Protein AF-A0A944V352-F1 (afdb_monomer)

Radius of gyration: 17.9 Å; Cα contacts (8 Å, |Δi|>4): 411; chains: 1; bounding box: 44×30×52 Å

Sequence (203 aa):
MNLKIGIDNCKPGWKIILKQIGVSFSKCSLLSSISPEEYSVIIITETHNTKENEVIDDYASSGGAVLYSDNTTLESVSYKIKNVSTLYSQENTPFAQIGLADIFSTIKIPISKELHLIDVGLKITSSNIRNSLILPFNVNDLILSFNSRRKKFYANRKELPSEIVSEVSKGKLRKIVEIALEYLHHKRDLPFVHLWHQPYVDK

Secondary structure (DSSP, 8-state):
---PEEESS--HHHHHHHHHHT--EEE--TTS---TTT-SEEEE-S---HHHHHHHHHHHHTT--EEE-TT---TT-EEEEEEEEEEEPPTTSTTGGG-EEEEEEEEEEEE-TTEEEEETTTTEEEETTTTEEE-SS-HHHHHH---EEEEEPP-SSSS--EEEEESS-HHHHHHHHHHHHHHHHHHTT-------SS-----

Structure (mmCIF, N/CA/C/O backbone):
data_AF-A0A944V352-F1
#
_entry.id   AF-A0A944V352-F1
#
loop_
_atom_site.group_PDB
_atom_site.id
_atom_site.type_symbol
_atom_site.label_atom_id
_atom_site.label_alt_id
_atom_site.label_comp_id
_atom_site.label_asym_id
_atom_site.label_entity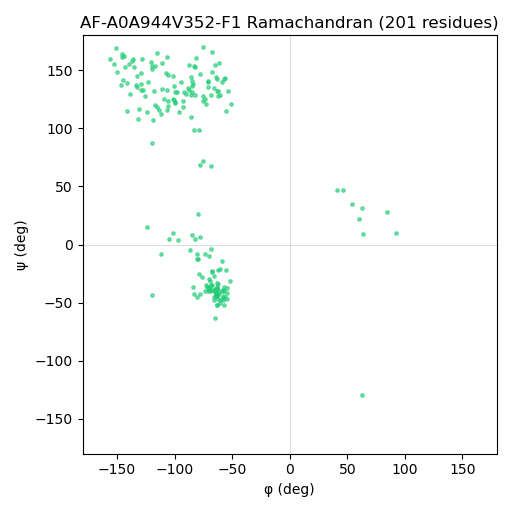_id
_atom_site.label_seq_id
_atom_site.pdbx_PDB_ins_code
_atom_site.Cartn_x
_atom_site.Cartn_y
_atom_site.Cartn_z
_atom_site.occupancy
_atom_site.B_iso_or_equiv
_atom_site.auth_seq_id
_atom_site.auth_comp_id
_atom_site.auth_asym_id
_atom_site.auth_atom_id
_atom_site.pdbx_PDB_model_num
ATOM 1 N N . MET A 1 1 ? -21.973 -6.931 7.057 1.00 76.38 1 MET A N 1
ATOM 2 C CA . MET A 1 1 ? -20.632 -6.441 6.699 1.00 76.38 1 MET A CA 1
ATOM 3 C C . MET A 1 1 ? -20.580 -5.857 5.297 1.00 76.38 1 MET A C 1
ATOM 5 O O . MET A 1 1 ? -20.922 -6.528 4.330 1.00 76.38 1 MET A O 1
ATOM 9 N N . ASN A 1 2 ? -20.183 -4.590 5.199 1.00 85.81 2 ASN A N 1
ATOM 10 C CA . ASN A 1 2 ? -19.982 -3.857 3.953 1.00 85.81 2 ASN A CA 1
ATOM 11 C C . ASN A 1 2 ? -18.513 -3.977 3.504 1.00 85.81 2 ASN A C 1
ATOM 13 O O . ASN A 1 2 ? -17.606 -3.607 4.244 1.00 85.81 2 ASN A O 1
ATOM 17 N N . LEU A 1 3 ? -18.261 -4.461 2.284 1.00 91.75 3 LEU A N 1
ATOM 18 C CA . LEU A 1 3 ? -16.904 -4.652 1.732 1.00 91.75 3 LEU A CA 1
ATOM 19 C C . LEU A 1 3 ? -16.278 -3.353 1.194 1.00 91.75 3 LEU A C 1
ATOM 21 O O . LEU A 1 3 ? -15.474 -3.358 0.263 1.00 91.75 3 LEU A O 1
ATOM 25 N N . LYS A 1 4 ? -16.707 -2.213 1.731 1.00 95.88 4 LYS A N 1
ATOM 26 C CA . LYS A 1 4 ? -16.231 -0.896 1.329 1.00 95.88 4 LYS A CA 1
ATOM 27 C C . LYS A 1 4 ? -14.952 -0.559 2.089 1.00 95.88 4 LYS A C 1
ATOM 29 O O . LYS A 1 4 ? -14.851 -0.800 3.286 1.00 95.88 4 LYS A O 1
ATOM 34 N N . ILE A 1 5 ? -14.004 0.065 1.406 1.00 97.56 5 ILE A N 1
ATOM 35 C CA . ILE A 1 5 ? -12.764 0.558 2.004 1.00 97.56 5 ILE A CA 1
ATOM 36 C C . ILE A 1 5 ? -12.957 2.004 2.478 1.00 97.56 5 ILE A C 1
ATOM 38 O O . ILE A 1 5 ? -13.423 2.862 1.724 1.00 97.56 5 ILE A O 1
ATOM 42 N N . GLY A 1 6 ? -12.594 2.278 3.726 1.00 97.06 6 GLY A N 1
ATOM 43 C CA . GLY A 1 6 ? -12.520 3.627 4.280 1.00 97.06 6 GLY A CA 1
ATOM 44 C C . GLY A 1 6 ? -11.161 4.256 3.982 1.00 97.06 6 GLY A C 1
ATOM 45 O O . GLY A 1 6 ? -10.145 3.568 3.977 1.00 97.06 6 GLY A O 1
ATOM 46 N N . ILE A 1 7 ? -11.117 5.559 3.725 1.00 96.44 7 ILE A N 1
ATOM 47 C CA . ILE A 1 7 ? -9.862 6.316 3.620 1.00 96.44 7 ILE A CA 1
ATOM 48 C C . ILE A 1 7 ? -10.009 7.672 4.313 1.00 96.44 7 ILE A C 1
ATOM 50 O O . ILE A 1 7 ? -10.960 8.403 4.045 1.00 96.44 7 ILE A O 1
ATOM 54 N N . ASP A 1 8 ? -9.077 8.013 5.197 1.00 92.69 8 ASP A N 1
ATOM 55 C CA . ASP A 1 8 ? -9.122 9.227 6.022 1.00 92.69 8 ASP A CA 1
ATOM 56 C C . ASP A 1 8 ? -9.034 10.521 5.184 1.00 92.69 8 ASP A C 1
ATOM 58 O O . ASP A 1 8 ? -9.976 11.313 5.084 1.00 92.69 8 ASP A O 1
ATOM 62 N N . ASN A 1 9 ? -7.917 10.709 4.493 1.00 88.69 9 ASN A N 1
ATOM 63 C CA . ASN A 1 9 ? -7.590 11.840 3.657 1.00 88.69 9 ASN A CA 1
ATOM 64 C C . ASN A 1 9 ? -7.365 11.331 2.234 1.00 88.69 9 ASN A C 1
ATOM 66 O O . ASN A 1 9 ? -6.262 10.983 1.814 1.00 88.69 9 ASN A O 1
ATOM 70 N N . CYS A 1 10 ? -8.465 11.253 1.483 1.00 89.00 10 CYS A N 1
ATOM 71 C CA . CYS A 1 10 ? -8.523 10.709 0.128 1.00 89.00 10 CYS A CA 1
ATOM 72 C C . CYS A 1 10 ? -7.784 11.588 -0.908 1.00 89.00 10 CYS A C 1
ATOM 74 O O . CYS A 1 10 ? -8.401 12.169 -1.809 1.00 89.00 10 CYS A O 1
ATOM 76 N N . LYS A 1 11 ? -6.453 11.674 -0.799 1.00 94.06 11 LYS A N 1
ATOM 77 C CA . LYS A 1 11 ? -5.578 12.434 -1.701 1.00 94.06 11 LYS A CA 1
ATOM 78 C C . LYS A 1 11 ? -5.666 11.903 -3.147 1.00 94.06 11 LYS A C 1
ATOM 80 O O . LYS A 1 11 ? -6.025 10.737 -3.364 1.00 94.06 11 LYS A O 1
ATOM 85 N N . PRO A 1 12 ? -5.348 12.727 -4.166 1.00 96.12 12 PRO A N 1
ATOM 86 C CA . PRO A 1 12 ? -5.566 12.369 -5.568 1.00 96.12 12 PRO A CA 1
ATOM 87 C C . PRO A 1 12 ? -4.882 11.069 -6.010 1.00 96.12 12 PRO A C 1
ATOM 89 O O . PRO A 1 12 ? -5.501 10.287 -6.729 1.00 96.12 12 PRO A O 1
ATOM 92 N N . GLY A 1 13 ? -3.652 10.797 -5.560 1.00 95.75 13 GLY A N 1
ATOM 93 C CA . GLY A 1 13 ? -2.923 9.581 -5.929 1.00 95.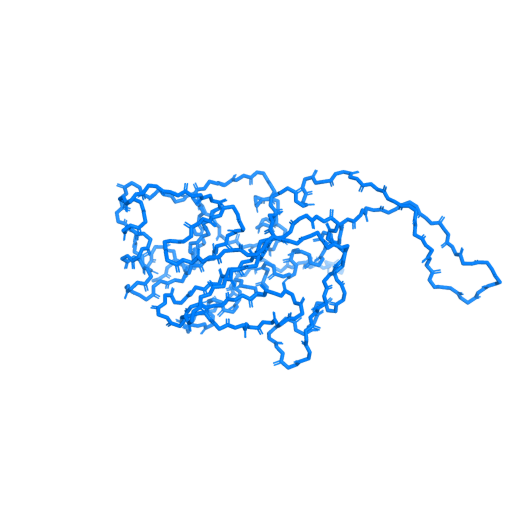75 13 GLY A CA 1
ATOM 94 C C . GLY A 1 13 ? -3.600 8.305 -5.419 1.00 95.75 13 GLY A C 1
ATOM 95 O O . GLY A 1 13 ? -3.752 7.343 -6.174 1.00 95.75 13 GLY A O 1
ATOM 96 N N . TRP A 1 14 ? -4.116 8.328 -4.186 1.00 96.19 14 TRP A N 1
ATOM 97 C CA . TRP A 1 14 ? -4.919 7.230 -3.638 1.00 96.19 14 TRP A CA 1
ATOM 98 C C . TRP A 1 14 ? -6.223 7.037 -4.408 1.00 96.19 14 TRP A C 1
ATOM 100 O O . TRP A 1 14 ? -6.553 5.916 -4.786 1.00 96.19 14 TRP A O 1
ATOM 110 N N . LYS A 1 15 ? -6.932 8.127 -4.725 1.00 96.75 15 LYS A N 1
ATOM 111 C CA . LYS A 1 15 ? -8.158 8.064 -5.533 1.00 96.75 15 LYS A CA 1
ATOM 112 C C . LYS A 1 15 ? -7.904 7.440 -6.908 1.00 96.75 15 LYS A C 1
ATOM 114 O O . LYS A 1 15 ? -8.741 6.677 -7.383 1.00 96.75 15 LYS A O 1
ATOM 119 N N . ILE A 1 16 ? -6.775 7.758 -7.546 1.00 96.50 16 ILE A N 1
ATOM 120 C CA . ILE A 1 16 ? -6.373 7.173 -8.833 1.00 96.50 16 ILE A CA 1
ATOM 121 C C . ILE A 1 16 ? -6.147 5.667 -8.681 1.00 96.50 16 ILE A C 1
ATOM 123 O O . ILE A 1 16 ? -6.763 4.900 -9.419 1.00 96.50 16 ILE A O 1
ATOM 127 N N . ILE A 1 17 ? -5.328 5.234 -7.715 1.00 96.38 17 ILE A N 1
ATOM 128 C CA . ILE A 1 17 ? -5.049 3.806 -7.508 1.00 96.38 17 ILE A CA 1
ATOM 129 C C . ILE A 1 17 ? -6.321 3.030 -7.182 1.00 96.38 17 ILE A C 1
ATOM 131 O O . ILE A 1 17 ? -6.588 2.028 -7.837 1.00 96.38 17 ILE A O 1
ATOM 135 N N . LEU A 1 18 ? -7.126 3.483 -6.218 1.00 96.81 18 LEU A N 1
ATOM 136 C CA . LEU A 1 18 ? -8.310 2.740 -5.779 1.00 96.81 18 LEU A CA 1
ATOM 137 C C . LEU A 1 18 ? -9.328 2.594 -6.917 1.00 96.81 18 LEU A C 1
ATOM 139 O O . LEU A 1 18 ? -9.901 1.522 -7.100 1.00 96.81 18 LEU A O 1
ATOM 143 N N . LYS A 1 19 ? -9.480 3.626 -7.758 1.00 96.06 19 LYS A N 1
ATOM 144 C CA . LYS A 1 19 ? -10.288 3.542 -8.983 1.00 96.06 19 LYS A CA 1
ATOM 145 C C . LYS A 1 19 ? -9.711 2.584 -10.023 1.00 96.06 19 LYS A C 1
ATOM 147 O O . LYS A 1 19 ? -10.477 1.876 -10.661 1.00 96.06 19 LYS A O 1
ATOM 152 N N . GLN A 1 20 ? -8.391 2.562 -10.211 1.00 94.69 20 GLN A N 1
ATOM 153 C CA . GLN A 1 20 ? -7.736 1.644 -11.150 1.00 94.69 20 GLN A CA 1
ATOM 154 C C . GLN A 1 20 ? -7.764 0.185 -10.678 1.00 94.69 20 GLN A C 1
ATOM 156 O O . GLN A 1 20 ? -7.738 -0.726 -11.504 1.00 94.69 20 GLN A O 1
ATOM 161 N N . ILE A 1 21 ? -7.772 -0.048 -9.365 1.00 96.62 21 ILE A N 1
ATOM 162 C CA . ILE A 1 21 ? -8.036 -1.371 -8.792 1.00 96.62 21 ILE A CA 1
ATOM 163 C C . ILE A 1 21 ? -9.525 -1.710 -8.971 1.00 96.62 21 ILE A C 1
ATOM 165 O O . ILE A 1 21 ? -9.866 -2.844 -9.278 1.00 96.62 21 ILE A O 1
ATOM 169 N N . GLY A 1 22 ? -10.413 -0.720 -8.858 1.00 96.06 22 GLY A N 1
ATOM 170 C CA . GLY A 1 22 ? -11.852 -0.914 -9.023 1.00 96.06 22 GLY A CA 1
ATOM 171 C C . GLY A 1 22 ? -12.536 -1.387 -7.742 1.00 96.06 22 GLY A C 1
ATOM 172 O O . GLY A 1 22 ? -13.540 -2.086 -7.808 1.00 96.06 22 GLY A O 1
ATOM 173 N N . VAL A 1 23 ? -11.990 -1.033 -6.579 1.00 96.56 23 VAL A N 1
ATOM 174 C CA . VAL A 1 23 ? -12.599 -1.320 -5.272 1.00 96.56 23 VAL A CA 1
ATOM 175 C C . VAL A 1 23 ? -13.656 -0.277 -4.914 1.00 96.56 23 VAL A C 1
ATOM 177 O O . VAL A 1 23 ? -13.579 0.880 -5.332 1.00 96.56 23 VAL A O 1
ATOM 180 N N . SER A 1 24 ? -14.636 -0.669 -4.099 1.00 96.62 24 SER A N 1
ATOM 181 C CA . SER A 1 24 ? -15.570 0.271 -3.472 1.00 96.62 24 SER A CA 1
ATOM 182 C C . SER A 1 24 ? -14.866 1.001 -2.330 1.00 96.62 24 SER A C 1
ATOM 184 O O . SER A 1 24 ? -14.358 0.356 -1.415 1.00 96.62 24 SER A O 1
ATOM 186 N N . PHE A 1 25 ? -14.832 2.334 -2.359 1.00 97.38 25 PHE A N 1
ATOM 187 C CA . PHE A 1 25 ? -14.227 3.127 -1.288 1.00 97.38 25 PHE A CA 1
ATOM 188 C C . PHE A 1 25 ? -14.989 4.428 -1.018 1.00 97.38 25 PHE A C 1
ATOM 190 O O . PHE A 1 25 ? -15.627 4.987 -1.914 1.00 97.38 25 PHE A O 1
ATOM 197 N N . SER A 1 26 ? -14.910 4.934 0.211 1.00 96.44 26 SER A N 1
ATOM 198 C CA . SER A 1 26 ? -15.360 6.286 0.561 1.00 96.44 26 SER A CA 1
ATOM 199 C C . SER A 1 26 ? -14.458 6.925 1.603 1.00 96.44 26 SER A C 1
ATOM 201 O O . SER A 1 26 ? -13.705 6.248 2.300 1.00 96.44 26 SER A O 1
ATOM 203 N N . LYS A 1 27 ? -14.544 8.254 1.711 1.00 95.38 27 LYS A N 1
ATOM 204 C CA . LYS A 1 27 ? -13.881 8.966 2.799 1.00 95.38 27 LYS A CA 1
ATOM 205 C C . LYS A 1 27 ? -14.491 8.519 4.130 1.00 95.38 27 LYS A C 1
ATOM 207 O O . LYS A 1 27 ? -15.716 8.497 4.234 1.00 95.38 27 LYS A O 1
ATOM 212 N N . CYS A 1 28 ? -13.660 8.189 5.111 1.00 92.94 28 CYS A N 1
ATOM 213 C CA . CYS A 1 28 ? -14.095 7.930 6.481 1.00 92.94 28 CYS A CA 1
ATOM 214 C C . CYS A 1 28 ? -13.665 9.086 7.393 1.00 92.94 28 CYS A C 1
ATOM 216 O O . CYS A 1 28 ? -12.649 9.739 7.154 1.00 92.94 28 CYS A O 1
ATOM 218 N N . SER A 1 29 ? -14.471 9.372 8.413 1.00 91.44 29 SER A N 1
ATOM 219 C CA . SER A 1 29 ? -14.175 10.397 9.416 1.00 91.44 29 SER A CA 1
ATOM 220 C C . SER A 1 29 ? -13.656 9.721 10.676 1.00 91.44 29 SER A C 1
ATOM 222 O O . SER A 1 29 ? -14.350 8.874 11.224 1.00 91.44 29 SER A O 1
ATOM 224 N N . LEU A 1 30 ? -12.477 10.122 11.150 1.00 92.50 30 LEU A N 1
ATOM 225 C CA . LEU A 1 30 ? -11.896 9.633 12.409 1.00 92.50 30 LEU A CA 1
ATOM 226 C C . LEU A 1 30 ? -12.400 10.417 13.638 1.00 92.50 30 LEU A C 1
ATOM 228 O O . LEU A 1 30 ? -11.906 10.232 14.743 1.00 92.50 30 LEU A O 1
ATOM 232 N N . LEU A 1 31 ? -13.388 11.303 13.453 1.00 90.25 31 LEU A N 1
ATOM 233 C CA . LEU A 1 31 ? -13.995 12.100 14.530 1.00 90.25 31 LEU A CA 1
ATOM 234 C C . LEU A 1 31 ? -15.053 11.329 15.336 1.00 90.25 31 LEU A C 1
ATOM 236 O O . LEU A 1 31 ? -15.517 11.810 16.367 1.00 90.25 31 LEU A O 1
ATOM 240 N N . SER A 1 32 ? -15.476 10.171 14.838 1.00 88.94 32 SER A N 1
ATOM 241 C CA . SER A 1 32 ? -16.487 9.307 15.441 1.00 88.94 32 SER A CA 1
ATOM 242 C C . SER A 1 32 ? -16.028 7.859 15.369 1.00 88.94 32 SER A C 1
ATOM 244 O O . SER A 1 32 ? -15.200 7.522 14.525 1.00 88.94 32 SER A O 1
ATOM 246 N N . SER A 1 33 ? -16.591 7.000 16.218 1.00 90.69 33 SER A N 1
ATOM 247 C CA . SER A 1 33 ? -16.299 5.569 16.174 1.00 90.69 33 SER A CA 1
ATOM 248 C C . SER A 1 33 ? -16.599 4.985 14.793 1.00 90.69 33 SER A C 1
ATOM 250 O O . SER A 1 33 ? -17.558 5.373 14.122 1.00 90.69 33 SER A O 1
ATOM 252 N N . ILE A 1 34 ? -15.755 4.046 14.372 1.00 94.19 34 ILE A N 1
ATOM 253 C CA . ILE A 1 34 ? -15.878 3.343 13.097 1.00 94.19 34 ILE A CA 1
ATOM 254 C C . ILE A 1 34 ? -16.083 1.867 13.402 1.00 94.19 34 ILE A C 1
ATOM 256 O O . ILE A 1 34 ? -15.344 1.281 14.191 1.00 94.19 34 ILE A O 1
ATOM 260 N N . SER A 1 35 ? -17.075 1.250 12.762 1.00 92.94 35 SER A N 1
ATOM 261 C CA . SER A 1 35 ? -17.326 -0.181 12.917 1.00 92.94 35 SER A CA 1
ATOM 262 C C . SER A 1 35 ? -16.635 -1.000 11.818 1.00 92.94 35 SER A C 1
ATOM 264 O O . SER A 1 35 ? -16.712 -0.633 10.639 1.00 92.94 35 SER A O 1
ATOM 266 N N . PRO A 1 36 ? -16.056 -2.169 12.149 1.00 93.38 36 PRO A N 1
ATOM 267 C CA . PRO A 1 36 ? -15.615 -3.162 11.166 1.00 93.38 36 PRO A CA 1
ATOM 268 C C . PRO A 1 36 ? -16.728 -3.688 10.243 1.00 93.38 36 PRO A C 1
ATOM 270 O O . PRO A 1 36 ? -16.415 -4.292 9.215 1.00 93.38 36 PRO A O 1
ATOM 273 N N . GLU A 1 37 ? -18.004 -3.454 10.579 1.00 93.19 37 GLU A N 1
ATOM 274 C CA . GLU A 1 37 ? -19.159 -3.743 9.717 1.00 93.19 37 GLU A CA 1
ATOM 275 C C . GLU A 1 37 ? -19.382 -2.680 8.629 1.00 93.19 37 GLU A C 1
ATOM 277 O O . GLU A 1 37 ? -19.973 -2.989 7.589 1.00 93.19 37 GLU A O 1
ATOM 282 N N . GLU A 1 38 ? -18.919 -1.445 8.856 1.00 94.12 38 GLU A N 1
ATOM 283 C CA . GLU A 1 38 ? -19.049 -0.318 7.924 1.00 94.12 38 GLU A CA 1
ATOM 284 C C . GLU A 1 38 ? -17.950 -0.336 6.857 1.00 94.12 38 GLU A C 1
ATOM 286 O O . GLU A 1 38 ? -18.239 -0.123 5.674 1.00 94.12 38 GLU A O 1
ATOM 291 N N . TYR A 1 39 ? -16.712 -0.629 7.277 1.00 96.56 39 TYR A N 1
ATOM 292 C CA . TYR A 1 39 ? -15.551 -0.718 6.396 1.00 96.56 39 TYR A CA 1
ATOM 293 C C . TYR A 1 39 ? -14.774 -2.021 6.590 1.00 96.56 39 TYR A C 1
ATOM 295 O O . TYR A 1 39 ? -14.413 -2.394 7.713 1.00 96.56 39 TYR A O 1
ATOM 303 N N . SER A 1 40 ? -14.437 -2.677 5.478 1.00 95.50 40 SER A N 1
ATOM 304 C CA . SER A 1 40 ? -13.602 -3.883 5.467 1.00 95.50 40 SER A CA 1
ATOM 305 C C . SER A 1 40 ? -12.130 -3.583 5.768 1.00 95.50 40 SER A C 1
ATOM 307 O O . SER A 1 40 ? -11.453 -4.370 6.429 1.00 95.50 40 SER A O 1
ATOM 309 N N . VAL A 1 41 ? -11.639 -2.430 5.321 1.00 97.00 41 VAL A N 1
ATOM 310 C CA . VAL A 1 41 ? -10.297 -1.914 5.610 1.00 97.00 41 VAL A CA 1
ATOM 311 C C . VAL A 1 41 ? -10.388 -0.399 5.733 1.00 97.00 41 VAL A C 1
ATOM 313 O O . VAL A 1 41 ? -11.097 0.223 4.940 1.00 97.00 41 VAL A O 1
ATOM 316 N N . ILE A 1 42 ? -9.645 0.203 6.662 1.00 96.75 42 ILE A N 1
ATOM 317 C CA . ILE A 1 42 ? -9.397 1.651 6.659 1.00 96.75 42 ILE A CA 1
ATOM 318 C C . ILE A 1 42 ? -7.959 1.943 6.224 1.00 96.75 42 ILE A C 1
ATOM 320 O O . ILE A 1 42 ? -7.008 1.303 6.674 1.00 96.75 42 ILE A O 1
ATOM 324 N N . ILE A 1 43 ? -7.800 2.897 5.311 1.00 97.00 43 ILE A N 1
ATOM 325 C CA . ILE A 1 43 ? -6.508 3.388 4.837 1.00 97.00 43 ILE A CA 1
ATOM 326 C C . ILE A 1 43 ? -6.201 4.686 5.575 1.00 97.00 43 ILE A C 1
ATOM 328 O O . ILE A 1 43 ? -6.960 5.651 5.472 1.00 97.00 43 ILE A O 1
ATOM 332 N N . ILE A 1 44 ? -5.073 4.697 6.279 1.00 95.50 44 ILE A N 1
ATOM 333 C CA . ILE A 1 44 ? -4.564 5.843 7.024 1.00 95.50 44 ILE A CA 1
ATOM 334 C C . ILE A 1 44 ? -3.386 6.428 6.254 1.00 95.50 44 ILE A C 1
ATOM 336 O O . ILE A 1 44 ? -2.387 5.750 5.984 1.00 95.50 44 ILE A O 1
ATOM 340 N N . THR A 1 45 ? -3.517 7.684 5.845 1.00 93.56 45 THR A N 1
ATOM 341 C CA . THR A 1 45 ? -2.598 8.317 4.891 1.00 93.56 45 THR A CA 1
ATOM 342 C C . THR A 1 45 ? -1.742 9.420 5.500 1.00 93.56 45 THR A C 1
ATOM 344 O O . THR A 1 45 ? -0.809 9.892 4.843 1.00 93.56 45 THR A O 1
ATOM 347 N N . GLU A 1 46 ? -2.014 9.816 6.741 1.00 89.81 46 GLU A N 1
ATOM 348 C CA . GLU A 1 46 ? -1.257 10.825 7.482 1.00 89.81 46 GLU A CA 1
ATOM 349 C C . GLU A 1 46 ? -1.281 10.596 8.995 1.00 89.81 46 GLU A C 1
ATOM 351 O O . GLU A 1 46 ? -1.993 9.729 9.496 1.00 89.81 46 GLU A O 1
ATOM 356 N N . THR A 1 47 ? -0.433 11.328 9.717 1.00 89.94 47 THR A N 1
ATOM 357 C CA . THR A 1 47 ? -0.413 11.308 11.181 1.00 89.94 47 THR A CA 1
ATOM 358 C C . THR A 1 47 ? -1.645 12.003 11.741 1.00 89.94 47 THR A C 1
ATOM 360 O O . THR A 1 47 ? -1.976 13.111 11.321 1.00 89.94 47 THR A O 1
ATOM 363 N N . HIS A 1 48 ? -2.244 11.376 12.747 1.00 90.56 48 HIS A N 1
ATOM 364 C CA . HIS A 1 48 ? -3.432 11.860 13.435 1.00 90.56 48 HIS A CA 1
ATOM 365 C C . HIS A 1 48 ? -3.155 12.193 14.897 1.00 90.56 48 HIS A C 1
ATOM 367 O O . HIS A 1 48 ? -2.122 11.811 15.456 1.00 90.56 48 HIS A O 1
ATOM 373 N N . ASN A 1 49 ? -4.078 12.932 15.513 1.00 90.44 49 ASN A N 1
ATOM 374 C CA . ASN A 1 49 ? -3.997 13.252 16.936 1.00 90.44 49 ASN A CA 1
ATOM 375 C C . ASN A 1 49 ? -4.375 12.041 17.816 1.00 90.44 49 ASN A C 1
ATOM 377 O O . ASN A 1 49 ? -4.899 11.044 17.329 1.00 90.44 49 ASN A O 1
ATOM 381 N N . THR A 1 50 ? -4.143 12.137 19.129 1.00 89.50 50 THR A N 1
ATOM 382 C CA . THR A 1 50 ? -4.388 11.035 20.077 1.00 89.50 50 THR A CA 1
ATOM 383 C C . THR A 1 50 ? -5.819 10.491 20.022 1.00 89.50 50 THR A C 1
ATOM 385 O O . THR A 1 50 ? -5.990 9.280 19.992 1.00 89.50 50 THR A O 1
ATOM 388 N N . LYS A 1 51 ? -6.845 11.349 19.915 1.00 90.88 51 LYS A N 1
ATOM 389 C CA . LYS A 1 51 ? -8.252 10.905 19.866 1.00 90.88 51 LYS A CA 1
ATOM 390 C C . LYS A 1 51 ? -8.576 10.144 18.583 1.00 90.88 51 LYS A C 1
ATOM 392 O O . LYS A 1 51 ? -9.320 9.174 18.597 1.00 90.88 51 LYS A O 1
ATOM 397 N N . GLU A 1 52 ? -8.032 10.592 17.459 1.00 93.00 52 GLU A N 1
ATOM 398 C CA . GLU A 1 52 ? -8.198 9.906 16.174 1.00 93.00 52 GLU A CA 1
ATOM 399 C C . GLU A 1 52 ? -7.438 8.569 16.157 1.00 93.00 52 GLU A C 1
ATOM 401 O O . GLU A 1 52 ? -7.942 7.585 15.621 1.00 93.00 52 GLU A O 1
ATOM 406 N N . ASN A 1 53 ? -6.259 8.504 16.788 1.00 91.00 53 ASN A N 1
ATOM 407 C CA . ASN A 1 53 ? -5.517 7.253 16.963 1.00 91.00 53 ASN A CA 1
ATOM 408 C C . ASN A 1 53 ? -6.265 6.261 17.866 1.00 91.00 53 ASN A C 1
ATOM 410 O O . ASN A 1 53 ? -6.291 5.079 17.541 1.00 91.00 53 ASN A O 1
ATOM 414 N N . GLU A 1 54 ? -6.927 6.726 18.932 1.00 91.38 54 GLU A N 1
ATOM 415 C CA . GLU A 1 54 ? -7.816 5.894 19.761 1.00 91.38 54 GLU A CA 1
ATOM 416 C C . GLU A 1 54 ? -8.939 5.274 18.915 1.00 91.38 54 GLU A C 1
ATOM 418 O O . GLU A 1 54 ? -9.164 4.071 18.987 1.00 91.38 54 GLU A O 1
ATOM 423 N N . VAL A 1 55 ? -9.574 6.046 18.023 1.00 94.19 55 VAL A N 1
ATOM 424 C CA . VAL A 1 55 ? -10.604 5.522 17.104 1.00 94.19 55 VAL A CA 1
ATOM 425 C C . VAL A 1 55 ? -10.045 4.451 16.160 1.00 94.19 55 VAL A C 1
ATOM 427 O O . VAL A 1 55 ? -10.706 3.441 15.907 1.00 94.19 55 VAL A O 1
ATOM 430 N N . ILE A 1 56 ? -8.838 4.654 15.621 1.00 93.31 56 ILE A N 1
ATOM 431 C CA . ILE A 1 56 ? -8.174 3.665 14.756 1.00 93.31 56 ILE A CA 1
ATOM 432 C C . ILE A 1 56 ? -7.862 2.386 15.546 1.00 93.31 56 ILE A C 1
ATOM 434 O O . ILE A 1 56 ? -8.064 1.279 15.040 1.00 93.31 56 ILE A O 1
ATOM 438 N N . ASP A 1 57 ? -7.393 2.538 16.782 1.00 91.00 57 ASP A N 1
ATOM 439 C CA . ASP A 1 57 ? -7.025 1.433 17.661 1.00 91.00 57 ASP A CA 1
ATOM 440 C C . ASP A 1 57 ? -8.251 0.637 18.119 1.00 91.00 57 ASP A C 1
ATOM 442 O O . ASP A 1 57 ? -8.214 -0.595 18.094 1.00 91.00 57 ASP A O 1
ATOM 446 N N . ASP A 1 58 ? -9.358 1.307 18.436 1.00 92.75 58 ASP A N 1
ATOM 447 C CA . ASP A 1 58 ? -10.643 0.680 18.750 1.00 92.75 58 ASP A CA 1
ATOM 448 C C . ASP A 1 58 ? -11.193 -0.096 17.548 1.00 92.75 58 ASP A C 1
ATOM 450 O O . ASP A 1 58 ? -11.644 -1.239 17.685 1.00 92.75 58 ASP A O 1
ATOM 454 N N . TYR A 1 59 ? -11.110 0.484 16.345 1.00 94.88 59 TYR A N 1
ATOM 455 C CA . TYR A 1 59 ? -11.514 -0.181 15.106 1.00 94.88 59 TYR A CA 1
ATOM 456 C C . TYR A 1 59 ? -10.690 -1.452 14.853 1.00 94.88 59 TYR A C 1
ATOM 458 O O . TYR A 1 59 ? -11.256 -2.512 14.571 1.00 94.88 59 TYR A O 1
ATOM 466 N N . ALA A 1 60 ? -9.362 -1.372 14.983 1.00 92.94 60 ALA A N 1
ATOM 467 C CA . ALA A 1 60 ? -8.468 -2.514 14.805 1.00 92.94 60 ALA A CA 1
ATOM 468 C C . ALA A 1 60 ? -8.711 -3.600 15.868 1.00 92.94 60 ALA A C 1
ATOM 470 O O . ALA A 1 60 ? -8.825 -4.781 15.534 1.00 92.94 60 ALA A O 1
ATOM 471 N N . SER A 1 61 ? -8.866 -3.201 17.134 1.00 91.62 61 SER A N 1
ATOM 472 C CA . SER A 1 61 ? -9.127 -4.105 18.266 1.00 91.62 61 SER A CA 1
ATOM 473 C C . SER A 1 61 ? -10.486 -4.798 18.160 1.00 91.62 61 SER A C 1
ATOM 475 O O . SER A 1 61 ? -10.648 -5.926 18.619 1.00 91.62 61 SER A O 1
ATOM 477 N N . SER A 1 62 ? -11.448 -4.166 17.484 1.00 92.06 62 SER A N 1
ATOM 478 C CA . SER A 1 62 ? -12.759 -4.745 17.170 1.00 92.06 62 SER A CA 1
ATOM 479 C C . SER A 1 62 ? -12.726 -5.736 15.993 1.00 92.06 62 SER A C 1
ATOM 481 O O . SER A 1 62 ? -13.775 -6.193 15.543 1.00 92.06 62 SER A O 1
ATOM 483 N N . GLY A 1 63 ? -11.542 -6.068 15.465 1.00 91.81 63 GLY A N 1
ATOM 484 C CA . GLY A 1 63 ? -11.363 -6.989 14.338 1.00 91.81 63 GLY A CA 1
ATOM 485 C C . GLY A 1 63 ? -11.328 -6.309 12.967 1.00 91.81 63 GLY A C 1
ATOM 486 O O . GLY A 1 63 ? -11.366 -6.995 11.944 1.00 91.81 63 GLY A O 1
ATOM 487 N N . GLY A 1 64 ? -11.260 -4.975 12.924 1.00 94.44 64 GLY A N 1
ATOM 488 C CA . GLY A 1 64 ? -10.999 -4.209 11.709 1.00 94.44 64 GLY A CA 1
ATOM 489 C C . GLY A 1 64 ? -9.577 -4.416 11.177 1.00 94.44 64 GLY A C 1
ATOM 490 O O . GLY A 1 64 ? -8.710 -4.944 11.869 1.00 94.44 64 GLY A O 1
ATOM 491 N N . ALA A 1 65 ? -9.331 -4.004 9.932 1.00 96.25 65 ALA A N 1
ATOM 492 C CA . ALA A 1 65 ? -8.012 -4.086 9.300 1.00 96.25 65 ALA A CA 1
ATOM 493 C C . ALA A 1 65 ? -7.543 -2.711 8.819 1.00 96.25 65 ALA A C 1
ATOM 495 O O . ALA A 1 65 ? -8.329 -1.938 8.267 1.00 96.25 65 ALA A O 1
ATOM 496 N N . VAL A 1 66 ? -6.256 -2.410 9.006 1.00 96.31 66 VAL A N 1
ATOM 497 C CA . VAL A 1 66 ? -5.718 -1.059 8.784 1.00 96.31 66 VAL A CA 1
ATOM 498 C C . VAL A 1 66 ? -4.528 -1.075 7.827 1.00 96.31 66 VAL A C 1
ATOM 500 O O . VAL A 1 66 ? -3.556 -1.801 8.033 1.00 96.31 66 VAL A O 1
ATOM 503 N N . LEU A 1 67 ? -4.574 -0.241 6.789 1.00 96.75 67 LEU A N 1
ATOM 504 C CA . LEU A 1 67 ? -3.454 -0.007 5.879 1.00 96.75 67 LEU A CA 1
ATOM 505 C C . LEU A 1 67 ? -2.841 1.368 6.146 1.00 96.75 67 LEU A C 1
ATOM 507 O O . LEU A 1 67 ? -3.475 2.390 5.898 1.00 96.75 67 LEU A O 1
ATOM 511 N N . TYR A 1 68 ? -1.590 1.398 6.587 1.00 95.00 68 TYR A N 1
ATOM 512 C CA 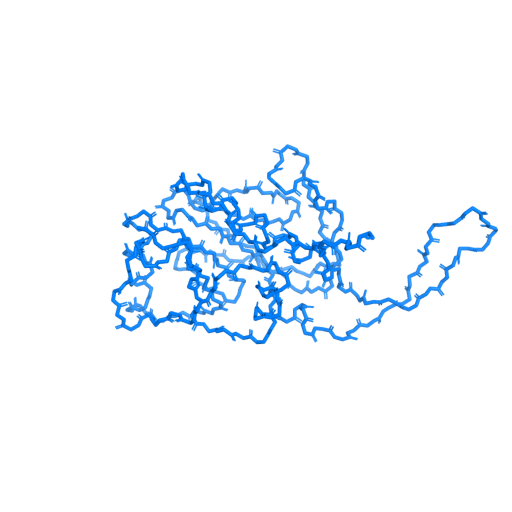. TYR A 1 68 ? -0.849 2.627 6.852 1.00 95.00 68 TYR A CA 1
ATOM 513 C C . TYR A 1 68 ? 0.066 2.994 5.679 1.00 95.00 68 TYR A C 1
ATOM 515 O O . TYR A 1 68 ? 0.850 2.170 5.198 1.00 95.00 68 TYR A O 1
ATOM 523 N N . SER A 1 69 ? 0.003 4.254 5.242 1.00 89.06 69 SER A N 1
ATOM 524 C CA . SER A 1 69 ? 1.018 4.866 4.371 1.00 89.06 69 SER A CA 1
ATOM 525 C C . SER A 1 69 ? 2.225 5.339 5.190 1.00 89.06 69 SER A C 1
ATOM 527 O O . SER A 1 69 ? 2.124 5.595 6.385 1.00 89.06 69 SER A O 1
ATOM 529 N N . ASP A 1 70 ? 3.367 5.548 4.547 1.00 80.00 70 ASP A N 1
ATOM 530 C CA . ASP A 1 70 ? 4.609 6.029 5.181 1.00 80.00 70 ASP A CA 1
ATOM 531 C C . ASP A 1 70 ? 4.539 7.414 5.861 1.00 80.00 70 ASP A C 1
ATOM 533 O O . ASP A 1 70 ? 5.371 7.754 6.703 1.00 80.00 70 ASP A O 1
ATOM 537 N N . ASN A 1 71 ? 3.573 8.251 5.494 1.00 78.50 71 ASN A N 1
ATOM 538 C CA . ASN A 1 71 ? 3.340 9.540 6.141 1.00 78.50 71 ASN A CA 1
ATOM 539 C C . ASN A 1 71 ? 2.707 9.410 7.522 1.00 78.50 71 ASN A C 1
ATOM 541 O O . ASN A 1 71 ? 2.603 10.411 8.222 1.00 78.50 71 ASN A O 1
ATOM 5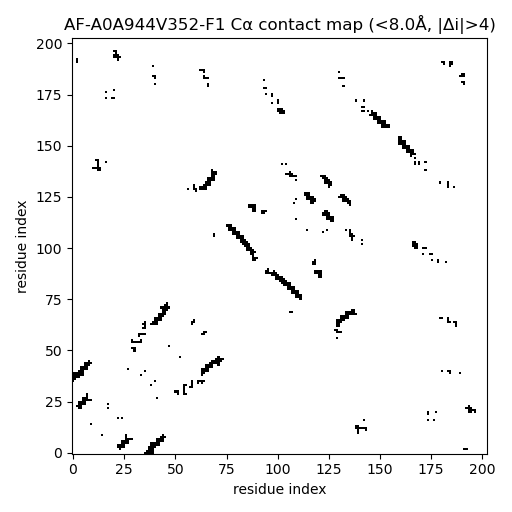45 N N . THR A 1 72 ? 2.295 8.206 7.903 1.00 79.00 72 THR A N 1
ATOM 546 C CA . THR A 1 72 ? 1.765 7.924 9.230 1.00 79.00 72 THR A CA 1
ATOM 547 C C . THR A 1 72 ? 2.911 7.659 10.202 1.00 79.00 72 THR A C 1
ATOM 549 O O . THR A 1 72 ? 3.894 6.984 9.881 1.00 79.00 72 THR A O 1
ATOM 552 N N . THR A 1 73 ? 2.792 8.203 11.408 1.00 79.75 73 THR A N 1
ATOM 553 C CA . THR A 1 73 ? 3.678 7.881 12.529 1.00 79.75 73 THR A CA 1
ATOM 554 C C . THR A 1 73 ? 2.873 7.166 13.591 1.00 79.75 73 THR A C 1
ATOM 556 O O . THR A 1 73 ? 1.963 7.752 14.172 1.00 79.75 73 THR A O 1
ATOM 559 N N . LEU A 1 74 ? 3.222 5.909 13.834 1.00 83.19 74 LEU A N 1
ATOM 560 C CA . LEU A 1 74 ? 2.653 5.110 14.906 1.00 83.19 74 LEU A CA 1
ATOM 561 C C . LEU A 1 74 ? 3.415 5.385 16.200 1.00 83.19 74 LEU A C 1
ATOM 563 O O . LEU A 1 74 ? 4.650 5.431 16.206 1.00 83.19 74 LEU A O 1
ATOM 567 N N . GLU A 1 75 ? 2.679 5.551 17.296 1.00 79.06 75 GLU A N 1
ATOM 568 C CA . GLU A 1 75 ? 3.271 5.650 18.627 1.00 79.06 75 GLU A CA 1
ATOM 569 C C . GLU A 1 75 ? 4.122 4.404 18.918 1.00 79.06 75 GLU A C 1
ATOM 571 O O . GLU A 1 75 ? 3.797 3.292 18.505 1.00 79.06 75 GLU A O 1
ATOM 576 N N . SER A 1 76 ? 5.250 4.590 19.605 1.00 81.50 76 SER A N 1
ATOM 577 C CA . SER A 1 76 ? 6.199 3.516 19.949 1.00 81.50 76 SER A CA 1
ATOM 578 C C . SER A 1 76 ? 6.883 2.804 18.766 1.00 81.50 76 SER A C 1
ATOM 580 O O . SER A 1 76 ? 7.611 1.830 18.971 1.00 81.50 76 SER A O 1
ATOM 582 N N . VAL A 1 77 ? 6.729 3.299 17.533 1.00 87.19 77 VAL A N 1
ATOM 583 C CA . VAL A 1 77 ? 7.440 2.790 16.353 1.00 87.19 77 VAL A CA 1
ATOM 584 C C . VAL A 1 77 ? 8.529 3.776 15.943 1.00 87.19 77 VAL A C 1
ATOM 586 O O . VAL A 1 77 ? 8.276 4.946 15.666 1.00 87.19 77 VAL A O 1
ATOM 589 N N . SER A 1 78 ? 9.771 3.295 15.878 1.00 90.56 78 SER A N 1
ATOM 590 C CA . SER A 1 78 ? 10.882 4.073 15.322 1.00 90.56 78 SER A CA 1
ATOM 591 C C . SER A 1 78 ? 10.963 3.873 13.810 1.00 90.56 78 SER A C 1
ATOM 593 O O . SER A 1 78 ? 10.539 2.841 13.298 1.00 90.56 78 SER A O 1
ATOM 595 N N . TYR A 1 79 ? 11.515 4.836 13.072 1.00 91.94 79 TYR A N 1
ATOM 596 C CA . TYR A 1 79 ? 11.587 4.755 11.611 1.00 91.94 79 TYR A CA 1
ATOM 597 C C . TYR A 1 79 ? 13.010 4.971 11.112 1.00 91.94 79 TYR A C 1
ATOM 599 O O . TYR A 1 79 ? 13.682 5.931 11.485 1.00 91.94 79 TYR A O 1
ATOM 607 N N . LYS A 1 80 ? 13.452 4.101 10.201 1.00 93.38 80 LYS A N 1
ATOM 608 C CA . LYS A 1 80 ? 14.690 4.280 9.443 1.00 93.38 80 LYS A CA 1
ATOM 609 C C . LYS A 1 80 ? 14.380 4.827 8.061 1.00 93.38 80 LYS A C 1
ATOM 611 O O . LYS A 1 80 ? 13.675 4.199 7.276 1.00 93.38 80 LYS A O 1
ATOM 616 N N . ILE A 1 81 ? 14.969 5.974 7.755 1.00 94.62 81 ILE A N 1
ATOM 617 C CA . ILE A 1 81 ? 14.830 6.640 6.463 1.00 94.62 81 ILE A CA 1
ATOM 618 C C . ILE A 1 81 ? 15.903 6.115 5.505 1.00 94.62 81 ILE A C 1
ATOM 620 O O . ILE A 1 81 ? 17.070 5.974 5.881 1.00 94.62 81 ILE A O 1
ATOM 624 N N . LYS A 1 82 ? 15.517 5.805 4.265 1.00 95.06 82 LYS A N 1
ATOM 625 C CA . LYS A 1 82 ? 16.448 5.354 3.226 1.00 95.06 82 LYS A CA 1
ATOM 626 C C . LYS A 1 82 ? 16.016 5.842 1.846 1.00 95.06 82 LYS A C 1
ATOM 628 O O . LYS A 1 82 ? 14.855 5.702 1.492 1.00 95.06 82 LYS A O 1
ATOM 633 N N . ASN A 1 83 ? 16.960 6.316 1.038 1.00 96.38 83 ASN A N 1
ATOM 634 C CA . ASN A 1 83 ? 16.724 6.564 -0.386 1.00 96.38 83 ASN A CA 1
ATOM 635 C C . ASN A 1 83 ? 16.878 5.260 -1.170 1.00 96.38 83 ASN A C 1
ATOM 637 O O . ASN A 1 83 ? 17.883 4.559 -1.019 1.00 96.38 83 ASN A O 1
ATOM 641 N N . VAL A 1 84 ? 15.888 4.924 -1.994 1.00 96.06 84 VAL A N 1
ATOM 642 C CA . VAL A 1 84 ? 15.901 3.707 -2.812 1.00 96.06 84 VAL A CA 1
ATOM 643 C C . VAL A 1 84 ? 15.516 4.020 -4.250 1.00 96.06 84 VAL A C 1
ATOM 645 O O . VAL A 1 84 ? 14.559 4.741 -4.519 1.00 96.06 84 VAL A O 1
ATOM 648 N N . SER A 1 85 ? 16.264 3.450 -5.192 1.00 95.69 85 SER A N 1
ATOM 649 C CA . SER A 1 85 ? 15.901 3.469 -6.610 1.00 95.69 85 SER A CA 1
ATOM 650 C C . SER A 1 85 ? 14.869 2.394 -6.927 1.00 95.69 85 SER A C 1
ATOM 652 O O . SER A 1 85 ? 13.876 2.672 -7.587 1.00 95.69 85 SER A O 1
ATOM 654 N N . THR A 1 86 ? 15.080 1.184 -6.414 1.00 95.88 86 THR A N 1
ATOM 655 C CA . THR A 1 86 ? 14.300 -0.007 -6.755 1.00 95.88 86 THR A CA 1
ATOM 656 C C . THR A 1 86 ? 14.090 -0.851 -5.499 1.00 95.88 86 THR A C 1
ATOM 658 O O . THR A 1 86 ? 15.008 -1.011 -4.690 1.00 95.88 86 THR A O 1
ATOM 661 N N . LEU A 1 87 ? 12.886 -1.395 -5.349 1.00 96.56 87 LEU A N 1
ATOM 662 C CA . LEU A 1 87 ? 12.541 -2.440 -4.387 1.00 96.56 87 LEU A CA 1
ATOM 663 C C . LEU A 1 87 ? 12.253 -3.739 -5.142 1.00 96.56 87 LEU A C 1
ATOM 665 O O . LEU A 1 87 ? 11.911 -3.712 -6.325 1.00 96.56 87 LEU A O 1
ATOM 669 N N . TYR A 1 88 ? 12.391 -4.874 -4.468 1.00 96.06 88 TYR A N 1
ATOM 670 C CA . TYR A 1 88 ? 12.071 -6.178 -5.041 1.00 96.06 88 TYR A CA 1
ATOM 671 C C . TYR A 1 88 ? 11.230 -6.984 -4.064 1.00 96.06 88 TYR A C 1
ATOM 673 O O . TYR A 1 88 ? 11.435 -6.860 -2.864 1.00 96.06 88 TYR A O 1
ATOM 681 N N . SER A 1 89 ? 10.296 -7.793 -4.546 1.00 95.75 89 SER A N 1
ATOM 682 C CA . SER A 1 89 ? 9.603 -8.761 -3.693 1.00 95.75 89 SER A CA 1
ATOM 683 C C . SER A 1 89 ? 10.467 -9.979 -3.415 1.00 95.75 89 SER A C 1
ATOM 685 O O . SER A 1 89 ? 11.237 -10.409 -4.276 1.00 95.75 89 SER A O 1
ATOM 687 N N . GLN A 1 90 ? 10.316 -10.554 -2.226 1.00 95.12 90 GLN A N 1
ATOM 688 C CA . GLN A 1 90 ? 10.889 -11.859 -1.928 1.00 95.12 90 GLN A CA 1
ATOM 689 C C . GLN A 1 90 ? 9.995 -12.992 -2.428 1.00 95.12 90 GLN A C 1
ATOM 691 O O . GLN A 1 90 ? 8.780 -12.853 -2.555 1.00 95.12 90 GLN A O 1
ATOM 696 N N . GLU A 1 91 ? 10.617 -14.131 -2.714 1.00 93.06 91 GLU A N 1
ATOM 697 C CA . GLU A 1 91 ? 9.895 -15.372 -2.976 1.00 93.06 91 GLU A CA 1
ATOM 698 C C . GLU A 1 91 ? 9.147 -15.830 -1.716 1.00 93.06 91 GLU A C 1
ATOM 700 O O . GLU A 1 91 ? 9.545 -15.514 -0.595 1.00 93.06 91 GLU A O 1
ATOM 705 N N . ASN A 1 92 ? 8.068 -16.594 -1.899 1.00 92.38 92 ASN A N 1
ATOM 706 C CA . ASN A 1 92 ? 7.237 -17.131 -0.813 1.00 92.38 92 ASN A CA 1
ATOM 707 C C . ASN A 1 92 ? 6.582 -16.072 0.100 1.00 92.38 92 ASN A C 1
ATOM 709 O O . ASN A 1 92 ? 6.179 -16.385 1.218 1.00 92.38 92 ASN A O 1
ATOM 713 N N . THR A 1 93 ? 6.431 -14.831 -0.372 1.00 94.88 93 THR A N 1
ATOM 714 C CA . THR A 1 93 ? 5.611 -13.795 0.280 1.00 94.88 93 THR A CA 1
ATOM 715 C C . THR A 1 93 ? 4.317 -13.567 -0.512 1.00 94.88 93 THR A C 1
ATOM 717 O O . THR A 1 93 ? 4.273 -13.861 -1.712 1.00 94.88 93 THR A O 1
ATOM 720 N N . PRO A 1 94 ? 3.270 -12.963 0.088 1.00 95.06 94 PRO A N 1
ATOM 721 C CA . PRO A 1 94 ? 2.080 -12.532 -0.658 1.00 95.06 94 PRO A CA 1
ATOM 722 C C . PRO A 1 94 ? 2.404 -11.600 -1.839 1.00 95.06 94 PRO A C 1
ATOM 724 O O . PRO A 1 94 ? 1.640 -11.490 -2.796 1.00 95.06 94 PRO A O 1
ATOM 727 N N . PHE A 1 95 ? 3.562 -10.937 -1.791 1.00 97.00 95 PHE A N 1
ATOM 728 C CA . PHE A 1 95 ? 4.002 -9.958 -2.773 1.00 97.00 95 PHE A CA 1
ATOM 729 C C . PHE A 1 95 ? 4.945 -10.532 -3.836 1.00 97.00 95 PHE A C 1
ATOM 731 O O . PHE A 1 95 ? 5.386 -9.775 -4.698 1.00 97.00 95 PHE A O 1
ATOM 738 N N . ALA A 1 96 ? 5.229 -11.840 -3.841 1.00 95.12 96 ALA A N 1
ATOM 739 C CA . ALA A 1 96 ? 6.218 -12.461 -4.732 1.00 95.12 96 ALA A CA 1
ATOM 740 C C . ALA A 1 96 ? 6.022 -12.131 -6.229 1.00 95.12 96 ALA A C 1
ATOM 742 O O . ALA A 1 96 ? 6.991 -11.990 -6.973 1.00 95.12 96 ALA A O 1
ATOM 743 N N . GLN A 1 97 ? 4.775 -11.924 -6.671 1.00 94.06 97 GLN A N 1
ATOM 744 C CA . GLN A 1 97 ? 4.424 -11.567 -8.054 1.00 94.06 97 GLN A CA 1
ATOM 745 C C . GLN A 1 97 ? 4.831 -10.141 -8.488 1.00 94.06 97 GLN A C 1
ATOM 747 O O . GLN A 1 97 ? 4.727 -9.785 -9.667 1.00 94.06 97 GLN A O 1
ATOM 752 N N . ILE A 1 98 ? 5.278 -9.288 -7.562 1.00 95.94 98 ILE A N 1
ATOM 753 C CA . ILE A 1 98 ? 5.686 -7.916 -7.882 1.00 95.94 98 ILE A CA 1
ATOM 754 C C . ILE A 1 98 ? 7.000 -7.907 -8.668 1.00 95.94 98 ILE A C 1
ATOM 756 O O . ILE A 1 98 ? 7.111 -7.159 -9.643 1.00 95.94 98 ILE A O 1
ATOM 760 N N . GLY A 1 99 ? 7.967 -8.754 -8.320 1.00 94.56 99 GLY A N 1
ATOM 761 C CA . GLY A 1 99 ? 9.311 -8.713 -8.891 1.00 94.56 99 GLY A CA 1
ATOM 762 C C . GLY A 1 99 ? 9.998 -7.390 -8.550 1.00 94.56 99 GLY A C 1
ATOM 763 O O . GLY A 1 99 ? 10.002 -6.979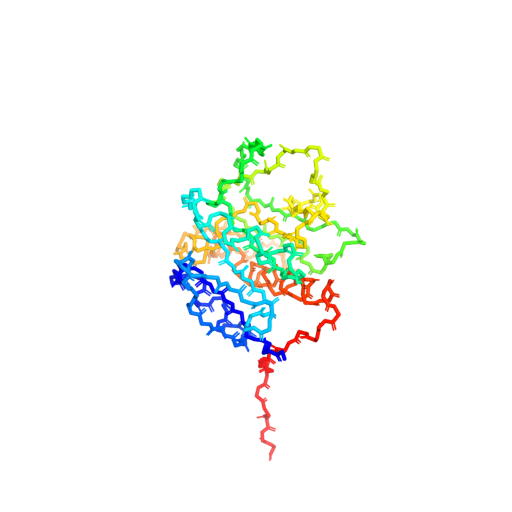 -7.394 1.00 94.56 99 GLY A O 1
ATOM 764 N N . LEU A 1 100 ? 10.558 -6.704 -9.550 1.00 94.62 100 LEU A N 1
ATOM 765 C CA . LEU A 1 100 ? 11.200 -5.395 -9.384 1.00 94.62 100 LEU A CA 1
ATOM 766 C C . LEU A 1 100 ? 10.190 -4.247 -9.520 1.00 94.62 100 LEU A C 1
ATOM 768 O O . LEU A 1 100 ? 9.424 -4.189 -10.486 1.00 94.62 100 LEU A O 1
ATOM 772 N N . ALA A 1 101 ? 10.243 -3.301 -8.584 1.00 96.12 101 ALA A N 1
ATOM 773 C CA . ALA A 1 101 ? 9.488 -2.057 -8.604 1.00 96.12 101 ALA A CA 1
ATOM 774 C C . ALA A 1 101 ? 10.447 -0.867 -8.501 1.00 96.12 101 ALA A C 1
ATOM 776 O O . ALA A 1 101 ? 11.103 -0.669 -7.479 1.00 96.12 101 ALA A O 1
ATOM 777 N N . ASP A 1 102 ? 10.523 -0.069 -9.565 1.00 96.00 102 ASP A N 1
ATOM 778 C CA . ASP A 1 102 ? 11.262 1.193 -9.559 1.00 96.00 102 ASP A CA 1
ATOM 779 C C . ASP A 1 102 ? 10.469 2.244 -8.750 1.00 96.00 102 ASP A C 1
ATOM 781 O O . ASP A 1 102 ? 9.283 2.458 -9.010 1.00 96.00 102 ASP A O 1
ATOM 785 N N . ILE A 1 103 ? 11.105 2.853 -7.744 1.00 95.44 103 ILE A N 1
ATOM 786 C CA . ILE A 1 103 ? 10.498 3.757 -6.748 1.00 95.44 103 ILE A CA 1
ATOM 787 C C . ILE A 1 103 ? 11.128 5.153 -6.779 1.00 95.44 103 ILE A C 1
ATOM 789 O O . ILE A 1 103 ? 10.396 6.132 -6.719 1.00 95.44 103 ILE A O 1
ATOM 793 N N . PHE A 1 104 ? 12.461 5.251 -6.869 1.00 95.38 104 PHE A N 1
ATOM 794 C CA . PHE A 1 104 ? 13.210 6.522 -6.914 1.00 95.38 104 PHE A CA 1
ATOM 795 C C . PHE A 1 104 ? 12.760 7.554 -5.869 1.00 95.38 104 PHE A C 1
ATOM 797 O O . PHE A 1 104 ? 12.552 8.725 -6.170 1.00 95.38 104 PHE A O 1
ATOM 804 N N . SER A 1 105 ? 12.612 7.110 -4.622 1.00 95.31 105 SER A N 1
ATOM 805 C CA . SER A 1 105 ? 12.130 7.951 -3.529 1.00 95.31 105 SER A CA 1
ATOM 806 C C . SER A 1 105 ? 12.790 7.584 -2.208 1.00 95.31 105 SER A C 1
ATOM 808 O O . SER A 1 105 ? 13.370 6.507 -2.030 1.00 95.31 105 SER A O 1
ATOM 810 N N . THR A 1 106 ? 12.666 8.500 -1.260 1.00 95.25 106 THR A N 1
ATOM 811 C CA . THR A 1 106 ? 12.845 8.225 0.157 1.00 95.25 106 THR A CA 1
ATOM 812 C C . THR A 1 106 ? 11.740 7.284 0.636 1.00 95.25 106 THR A C 1
ATOM 814 O O . THR A 1 106 ? 10.569 7.488 0.313 1.00 95.25 106 THR A O 1
ATOM 817 N N . ILE A 1 107 ? 12.115 6.268 1.410 1.00 95.44 107 ILE A N 1
ATOM 818 C CA . ILE A 1 107 ? 11.211 5.347 2.102 1.00 95.44 107 ILE A CA 1
ATOM 819 C C . ILE A 1 107 ? 11.437 5.417 3.611 1.00 95.44 107 ILE A C 1
ATOM 821 O O . ILE A 1 107 ? 12.554 5.682 4.072 1.00 95.44 107 ILE A O 1
ATOM 825 N N . LYS A 1 108 ? 10.382 5.144 4.377 1.00 94.62 108 LYS A N 1
ATOM 826 C CA . LYS A 1 108 ? 10.404 5.040 5.838 1.00 94.62 108 LYS A CA 1
ATOM 827 C C . LYS A 1 108 ? 10.145 3.596 6.234 1.00 94.62 108 LYS A C 1
ATOM 829 O O . LYS A 1 108 ? 9.059 3.067 6.035 1.00 94.62 108 LYS A O 1
ATOM 834 N N . ILE A 1 109 ? 11.159 2.954 6.796 1.00 93.38 109 ILE A N 1
ATOM 835 C CA . ILE A 1 109 ? 11.083 1.563 7.235 1.00 93.38 109 ILE A CA 1
ATOM 836 C C . ILE A 1 109 ? 10.767 1.567 8.733 1.00 93.38 109 ILE A C 1
ATOM 838 O O . ILE A 1 109 ? 11.612 2.037 9.502 1.00 93.38 109 ILE A O 1
ATOM 842 N N . PRO A 1 110 ? 9.595 1.075 9.160 1.00 91.62 110 PRO A N 1
ATOM 843 C CA . PRO A 1 110 ? 9.260 1.005 10.573 1.00 91.62 110 PRO A CA 1
ATOM 844 C C . PRO A 1 110 ? 10.100 -0.070 11.278 1.00 91.62 110 PRO A C 1
ATOM 846 O O . PRO A 1 110 ? 10.381 -1.139 10.734 1.00 91.62 110 PRO A O 1
ATOM 849 N N . ILE A 1 111 ? 10.526 0.240 12.498 1.00 89.44 111 ILE A N 1
ATOM 850 C CA . ILE A 1 111 ? 11.366 -0.586 13.361 1.00 89.44 111 ILE A CA 1
ATOM 851 C C . ILE A 1 111 ? 10.712 -0.615 14.743 1.00 89.44 111 ILE A C 1
ATOM 853 O O . ILE A 1 111 ? 10.729 0.369 15.488 1.00 89.44 111 ILE A O 1
ATOM 857 N N . SER A 1 112 ? 10.150 -1.771 15.079 1.00 88.00 112 SER A N 1
ATOM 858 C CA . SER A 1 112 ? 9.635 -2.107 16.406 1.00 88.00 112 SER A CA 1
ATOM 859 C C . SER A 1 112 ? 9.702 -3.624 16.596 1.00 88.00 112 SER A C 1
ATOM 861 O O . SER A 1 112 ? 9.696 -4.372 15.618 1.00 88.00 112 SER A O 1
ATOM 863 N N . LYS A 1 113 ? 9.774 -4.083 17.851 1.00 83.69 113 LYS A N 1
ATOM 864 C CA . LYS A 1 113 ? 9.749 -5.516 18.196 1.00 83.69 113 LYS A CA 1
ATOM 865 C C . LYS A 1 113 ? 8.393 -6.168 17.905 1.00 83.69 113 LYS A C 1
ATOM 867 O O . LYS A 1 113 ? 8.335 -7.375 17.713 1.00 83.69 113 LYS A O 1
ATOM 872 N N . GLU A 1 114 ? 7.331 -5.371 17.874 1.00 85.69 114 GLU A N 1
ATOM 873 C CA . GLU A 1 114 ? 5.947 -5.821 17.667 1.00 85.69 114 GLU A CA 1
ATOM 874 C C . GLU A 1 114 ? 5.568 -5.936 16.183 1.00 85.69 114 GLU A C 1
ATOM 876 O O . GLU A 1 114 ? 4.461 -6.358 15.844 1.00 85.69 114 GLU A O 1
ATOM 881 N N . LEU A 1 115 ? 6.476 -5.534 15.288 1.00 89.69 115 LEU A N 1
ATOM 882 C CA . LEU A 1 115 ? 6.267 -5.577 13.849 1.00 89.69 115 LEU A CA 1
ATOM 883 C C . LEU A 1 115 ? 6.966 -6.787 13.240 1.00 89.69 115 LEU A C 1
ATOM 885 O O . LEU A 1 115 ? 8.134 -7.069 13.506 1.00 89.69 115 LEU A O 1
ATOM 889 N N . HIS A 1 116 ? 6.257 -7.452 12.340 1.00 91.75 116 HIS A N 1
ATOM 890 C CA . HIS A 1 116 ? 6.760 -8.571 11.561 1.00 91.75 116 HIS A CA 1
ATOM 891 C C . HIS A 1 116 ? 6.899 -8.150 10.100 1.00 91.75 116 HIS A C 1
ATOM 893 O O . HIS A 1 116 ? 6.003 -7.524 9.533 1.00 91.75 116 HIS A O 1
ATOM 899 N N . LEU A 1 117 ? 8.026 -8.480 9.471 1.00 92.88 117 LEU A N 1
ATOM 900 C CA . LEU A 1 117 ? 8.211 -8.253 8.038 1.00 92.88 117 LEU A CA 1
ATOM 901 C C . LEU A 1 117 ? 7.372 -9.264 7.255 1.00 92.88 117 LEU A C 1
ATOM 903 O O . LEU A 1 117 ? 7.582 -10.466 7.382 1.00 92.88 117 LEU A O 1
ATOM 907 N N . ILE A 1 118 ? 6.451 -8.763 6.432 1.00 94.94 118 ILE A N 1
ATOM 908 C CA . ILE A 1 118 ? 5.677 -9.578 5.486 1.00 94.94 118 ILE A CA 1
ATOM 909 C C . ILE A 1 118 ? 6.470 -9.787 4.198 1.00 94.94 118 ILE A C 1
ATOM 911 O O . ILE A 1 118 ? 6.434 -10.863 3.611 1.00 94.94 118 ILE A O 1
ATOM 915 N N . ASP A 1 119 ? 7.213 -8.764 3.775 1.00 96.12 119 ASP A N 1
ATOM 916 C CA . ASP A 1 119 ? 8.155 -8.874 2.669 1.00 96.12 119 ASP A CA 1
ATOM 917 C C . ASP A 1 119 ? 9.423 -8.069 2.976 1.00 96.12 119 ASP A C 1
ATOM 919 O O . ASP A 1 119 ? 9.401 -6.839 3.104 1.00 96.12 119 ASP A O 1
ATOM 923 N N . VAL A 1 120 ? 10.552 -8.772 3.109 1.00 93.75 120 VAL A N 1
ATOM 924 C CA . VAL A 1 120 ? 11.840 -8.155 3.456 1.00 93.75 120 VAL A CA 1
ATOM 925 C C . VAL A 1 120 ? 12.374 -7.297 2.313 1.00 93.75 120 VAL A C 1
ATOM 927 O O . VAL A 1 120 ? 13.080 -6.322 2.574 1.00 93.75 120 VAL A O 1
ATOM 930 N N . GLY A 1 121 ? 12.089 -7.636 1.058 1.00 94.44 121 GLY A N 1
ATOM 931 C CA . GLY A 1 121 ? 12.602 -6.912 -0.098 1.00 94.44 121 GLY A CA 1
ATOM 932 C C . GLY A 1 121 ? 11.835 -5.608 -0.339 1.00 94.44 121 GLY A C 1
ATOM 933 O O . GLY A 1 121 ? 12.455 -4.556 -0.521 1.00 94.44 121 GLY A O 1
ATOM 934 N N . LEU A 1 122 ? 10.505 -5.647 -0.218 1.00 95.88 122 LEU A N 1
ATOM 935 C CA . LEU A 1 122 ? 9.629 -4.478 -0.309 1.00 95.88 122 LEU A CA 1
ATOM 936 C C . LEU A 1 122 ? 9.590 -3.653 0.976 1.00 95.88 122 LEU A C 1
ATOM 938 O O . LEU A 1 122 ? 9.107 -2.529 0.928 1.00 95.88 122 LEU A O 1
ATOM 942 N N . LYS A 1 123 ? 10.113 -4.174 2.095 1.00 95.69 123 LYS A N 1
ATOM 943 C CA . LYS A 1 123 ? 10.093 -3.536 3.427 1.00 95.69 123 LYS A CA 1
ATOM 944 C C . LYS A 1 123 ? 8.679 -3.319 3.976 1.00 95.69 123 LYS A C 1
ATOM 946 O O . LYS A 1 123 ? 8.447 -2.366 4.713 1.00 95.69 123 LYS A O 1
ATOM 951 N N . ILE A 1 124 ? 7.752 -4.208 3.627 1.00 95.75 124 ILE A N 1
ATOM 952 C CA . ILE A 1 124 ? 6.369 -4.175 4.111 1.00 95.75 124 ILE A CA 1
ATOM 953 C C . ILE A 1 124 ? 6.301 -4.901 5.451 1.00 95.7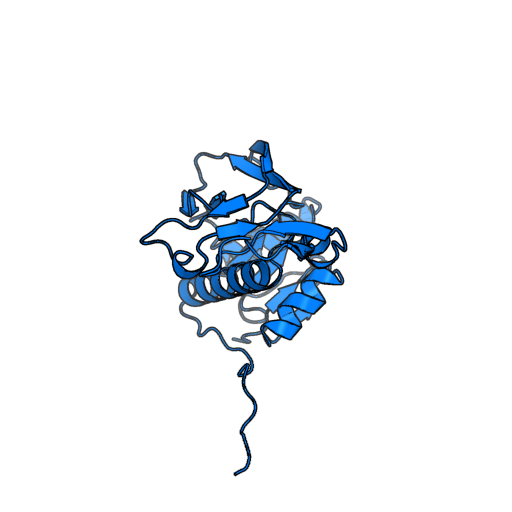5 124 ILE A C 1
ATOM 955 O O . ILE A 1 124 ? 6.749 -6.045 5.570 1.00 95.75 124 ILE A O 1
ATOM 959 N N . THR A 1 125 ? 5.718 -4.250 6.452 1.00 94.81 125 THR A N 1
ATOM 960 C CA . THR A 1 125 ? 5.576 -4.797 7.807 1.00 94.81 125 THR A CA 1
ATOM 961 C C . THR A 1 125 ? 4.117 -4.900 8.216 1.00 94.81 125 THR A C 1
ATOM 963 O O . THR A 1 125 ? 3.289 -4.116 7.763 1.00 94.81 125 THR A O 1
ATOM 966 N N . SER A 1 126 ? 3.818 -5.820 9.122 1.00 92.88 126 SER A N 1
ATOM 967 C CA . SER A 1 126 ? 2.506 -5.995 9.735 1.00 92.88 126 SER A CA 1
ATOM 968 C C . SER A 1 126 ? 2.627 -6.038 11.254 1.00 92.88 126 SER A C 1
ATOM 970 O O . SER A 1 126 ? 3.633 -6.520 11.777 1.00 92.88 126 SER A O 1
ATOM 972 N N . SER A 1 127 ? 1.609 -5.544 11.959 1.00 85.88 127 SER A N 1
ATOM 973 C CA . SER A 1 127 ? 1.437 -5.803 13.390 1.00 85.88 127 SER A CA 1
ATOM 974 C C . SER A 1 127 ? 0.388 -6.894 13.575 1.00 85.88 127 SER A C 1
ATOM 976 O O . SER A 1 127 ? -0.750 -6.747 13.122 1.00 85.88 127 SER A O 1
ATOM 978 N N . ASN A 1 128 ? 0.760 -7.965 14.280 1.00 66.56 128 ASN A N 1
ATOM 979 C CA . ASN A 1 128 ? -0.165 -9.053 14.613 1.00 66.56 128 ASN A CA 1
ATOM 980 C C . ASN A 1 128 ? -1.260 -8.614 15.595 1.00 66.56 128 ASN A C 1
ATOM 982 O O . ASN A 1 128 ? -2.312 -9.238 15.641 1.00 66.56 128 ASN A O 1
ATOM 986 N N . ILE A 1 129 ? -1.028 -7.548 16.366 1.00 66.44 129 ILE A N 1
ATOM 987 C CA . ILE A 1 129 ? -1.972 -7.064 17.383 1.00 66.44 129 ILE A CA 1
ATOM 988 C C . ILE A 1 129 ? -3.143 -6.311 16.732 1.00 66.44 129 ILE A C 1
ATOM 990 O O . ILE A 1 129 ? -4.239 -6.295 17.278 1.00 66.44 129 ILE A O 1
ATOM 994 N N . ARG A 1 130 ? -2.929 -5.692 15.562 1.00 69.56 130 ARG A N 1
ATOM 995 C CA . ARG A 1 130 ? -3.856 -4.694 14.992 1.00 69.56 130 ARG A CA 1
ATOM 996 C C . ARG A 1 130 ? -4.355 -5.007 13.579 1.00 69.56 130 ARG A C 1
ATOM 998 O O . ARG A 1 130 ? -4.838 -4.097 12.913 1.00 69.56 130 ARG A O 1
ATOM 1005 N N . ASN A 1 131 ? -4.187 -6.242 13.086 1.00 87.62 131 ASN A N 1
ATOM 1006 C CA . ASN A 1 131 ? -4.511 -6.622 11.698 1.00 87.62 131 ASN A CA 1
ATOM 1007 C C . ASN A 1 131 ? -4.087 -5.540 10.692 1.00 87.62 131 ASN A C 1
ATOM 1009 O O . ASN A 1 131 ? -4.869 -5.090 9.850 1.00 87.62 131 ASN A O 1
ATOM 1013 N N . SER A 1 132 ? -2.854 -5.057 10.843 1.00 93.38 132 SER A N 1
ATOM 1014 C CA . SER A 1 132 ? -2.394 -3.875 10.130 1.00 93.38 132 SER A CA 1
ATOM 1015 C C . SER A 1 132 ? -1.242 -4.185 9.199 1.00 93.38 132 SER A C 1
ATOM 1017 O O . SER A 1 132 ? -0.475 -5.126 9.418 1.00 93.38 132 SER A O 1
ATOM 1019 N N . LEU A 1 133 ? -1.113 -3.383 8.149 1.00 95.56 133 LEU A N 1
ATOM 1020 C CA . LEU A 1 133 ? -0.011 -3.444 7.203 1.00 95.56 133 LEU A CA 1
ATOM 1021 C C . LEU A 1 133 ? 0.504 -2.030 6.948 1.00 95.56 133 LEU A C 1
ATOM 1023 O O . LEU A 1 133 ? -0.276 -1.093 6.807 1.00 95.56 133 LEU A O 1
ATOM 1027 N N . ILE A 1 134 ? 1.822 -1.873 6.915 1.00 95.25 134 ILE A N 1
ATOM 1028 C CA . ILE A 1 134 ? 2.494 -0.584 6.751 1.00 95.25 134 ILE A CA 1
ATOM 1029 C C . ILE A 1 134 ? 3.277 -0.623 5.444 1.00 95.25 134 ILE A C 1
ATOM 1031 O O . ILE A 1 134 ? 4.167 -1.462 5.261 1.00 95.25 134 ILE A O 1
ATOM 1035 N N . LEU A 1 135 ? 2.941 0.293 4.538 1.00 96.06 135 LEU A N 1
ATOM 1036 C CA . LEU A 1 135 ? 3.699 0.524 3.317 1.00 96.06 135 LEU A CA 1
ATOM 1037 C C . LEU A 1 135 ? 4.849 1.493 3.613 1.00 96.06 135 LEU A C 1
ATOM 1039 O O . LEU A 1 135 ? 4.620 2.555 4.190 1.00 96.06 135 LEU A O 1
ATOM 1043 N N . PRO A 1 136 ? 6.084 1.185 3.189 1.00 95.12 136 PRO A N 1
ATOM 1044 C CA . PRO A 1 136 ? 7.246 1.999 3.532 1.00 95.12 136 PRO A CA 1
ATOM 1045 C C . PRO A 1 136 ? 7.415 3.230 2.631 1.00 95.12 136 PRO A C 1
ATOM 1047 O O . PRO A 1 136 ? 8.421 3.926 2.733 1.00 95.12 136 PRO A O 1
ATOM 1050 N N . PHE A 1 137 ? 6.478 3.495 1.722 1.00 94.62 137 PHE A N 1
ATOM 1051 C CA . PHE A 1 137 ? 6.548 4.588 0.756 1.00 94.62 137 PHE A CA 1
ATOM 1052 C C . PHE A 1 137 ? 5.223 5.334 0.607 1.00 94.62 137 PHE A C 1
ATOM 1054 O O . PHE A 1 137 ? 4.144 4.788 0.852 1.00 94.62 137 PHE A O 1
ATOM 1061 N N . ASN A 1 138 ? 5.323 6.572 0.125 1.00 94.00 138 ASN A N 1
ATOM 1062 C CA . ASN A 1 138 ? 4.185 7.449 -0.089 1.00 94.00 138 ASN A CA 1
ATOM 1063 C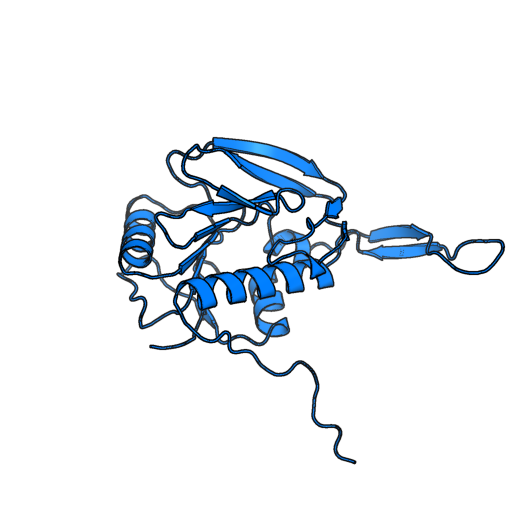 C . ASN A 1 138 ? 3.528 7.152 -1.430 1.00 94.00 138 ASN A C 1
ATOM 1065 O O . ASN A 1 138 ? 3.957 7.611 -2.490 1.00 94.00 138 ASN A O 1
ATOM 1069 N N . VAL A 1 139 ? 2.448 6.382 -1.371 1.00 94.94 139 VAL A N 1
ATOM 1070 C CA . VAL A 1 139 ? 1.670 5.991 -2.547 1.00 94.94 139 VAL A CA 1
ATOM 1071 C C . VAL A 1 139 ? 1.147 7.210 -3.313 1.00 94.94 139 VAL A C 1
ATOM 1073 O O . VAL A 1 139 ? 1.161 7.210 -4.546 1.00 94.94 139 VAL A O 1
ATOM 1076 N N . ASN A 1 140 ? 0.708 8.255 -2.607 1.00 95.50 140 ASN A N 1
ATOM 1077 C CA . ASN A 1 140 ? 0.170 9.451 -3.242 1.00 95.50 140 ASN A CA 1
ATOM 1078 C C . ASN A 1 140 ? 1.234 10.149 -4.097 1.00 95.50 140 ASN A C 1
ATOM 1080 O O . ASN A 1 140 ? 1.007 10.396 -5.281 1.00 95.50 140 ASN A O 1
ATOM 1084 N N . ASP A 1 141 ? 2.397 10.416 -3.513 1.00 95.06 141 ASP A N 1
ATOM 1085 C CA . ASP A 1 141 ? 3.441 11.205 -4.169 1.00 95.06 141 ASP A CA 1
ATOM 1086 C C . ASP A 1 141 ? 4.073 10.427 -5.326 1.00 95.06 141 ASP A C 1
ATOM 1088 O O . ASP A 1 141 ? 4.304 10.975 -6.403 1.00 95.06 141 ASP A O 1
ATOM 1092 N N . LEU A 1 142 ? 4.260 9.117 -5.155 1.00 95.94 142 LEU A N 1
ATOM 1093 C CA . LEU A 1 142 ? 4.797 8.253 -6.202 1.00 95.94 142 LEU A CA 1
ATOM 1094 C C . LEU A 1 142 ? 3.881 8.157 -7.430 1.00 95.94 142 LEU A C 1
ATOM 1096 O O . LEU A 1 142 ? 4.360 8.139 -8.566 1.00 95.94 142 LEU A O 1
ATOM 1100 N N . ILE A 1 143 ? 2.562 8.118 -7.233 1.00 96.00 143 ILE A N 1
ATOM 1101 C CA . ILE A 1 143 ? 1.606 8.096 -8.348 1.00 96.00 143 ILE A CA 1
ATOM 1102 C C . ILE A 1 143 ? 1.539 9.436 -9.068 1.00 96.00 143 ILE A C 1
ATOM 1104 O O . ILE A 1 143 ? 1.425 9.461 -10.300 1.00 96.00 143 ILE A O 1
ATOM 1108 N N . LEU A 1 144 ? 1.642 10.534 -8.323 1.00 96.25 144 LEU A N 1
ATOM 1109 C CA . LEU A 1 144 ? 1.633 11.885 -8.874 1.00 96.25 144 LEU A CA 1
ATOM 1110 C C . LEU A 1 144 ? 2.991 12.312 -9.446 1.00 96.25 144 LEU A C 1
ATOM 1112 O O . LEU A 1 144 ? 3.054 13.332 -10.122 1.00 96.25 144 LEU A O 1
ATOM 1116 N N . SER A 1 145 ? 4.060 11.534 -9.250 1.00 95.69 145 SER A N 1
ATOM 1117 C CA . SER A 1 145 ? 5.364 11.824 -9.849 1.00 95.69 145 SER A CA 1
ATOM 1118 C C . SER A 1 145 ? 5.295 11.824 -11.382 1.00 95.69 145 SER A C 1
ATOM 1120 O O . SER A 1 145 ? 4.816 10.870 -12.011 1.00 95.69 145 SER A O 1
ATOM 1122 N N . PHE A 1 146 ? 5.799 12.903 -11.983 1.00 94.31 146 PHE A N 1
ATOM 1123 C CA . PHE A 1 146 ? 5.949 13.077 -13.433 1.00 94.31 146 PHE A CA 1
ATOM 1124 C C . PHE A 1 146 ? 7.399 12.921 -13.897 1.00 94.31 146 PHE A C 1
ATOM 1126 O O . PHE A 1 146 ? 7.692 13.104 -15.079 1.00 94.31 146 PHE A O 1
ATOM 1133 N N . ASN A 1 147 ? 8.309 12.569 -12.987 1.00 95.81 147 ASN A N 1
ATOM 1134 C CA . ASN A 1 147 ? 9.710 12.420 -13.333 1.00 95.81 147 ASN A CA 1
ATOM 1135 C C . ASN A 1 147 ? 9.900 11.281 -14.333 1.00 95.81 147 ASN A C 1
ATOM 1137 O O . ASN A 1 147 ? 9.231 10.236 -14.292 1.00 95.81 147 ASN A O 1
ATOM 1141 N N . SER A 1 148 ? 10.850 11.494 -15.233 1.00 95.75 148 SER A N 1
ATOM 1142 C CA . SER A 1 148 ? 11.209 10.532 -16.256 1.00 95.75 148 SER A CA 1
ATOM 1143 C C . SER A 1 148 ? 12.717 10.411 -16.365 1.00 95.75 148 SER A C 1
ATOM 1145 O O . SER A 1 148 ? 13.467 11.340 -16.072 1.00 95.75 148 SER A O 1
ATOM 1147 N N . ARG A 1 149 ? 13.161 9.238 -16.801 1.00 93.75 149 ARG A N 1
ATOM 1148 C CA . ARG A 1 149 ? 14.568 8.927 -16.998 1.00 93.75 149 ARG A CA 1
ATOM 1149 C C . ARG A 1 149 ? 14.764 8.113 -18.257 1.00 93.75 149 ARG A C 1
ATOM 1151 O O . ARG A 1 149 ? 13.889 7.360 -18.682 1.00 93.75 149 ARG A O 1
ATOM 1158 N N . ARG A 1 150 ? 15.965 8.200 -18.821 1.00 94.38 150 ARG A N 1
ATOM 1159 C CA . ARG A 1 150 ? 16.370 7.324 -19.918 1.00 94.38 150 ARG A CA 1
ATOM 1160 C C . ARG A 1 150 ? 16.680 5.925 -19.372 1.00 94.38 150 ARG A C 1
ATOM 1162 O O . ARG A 1 150 ? 17.461 5.786 -18.425 1.00 94.38 150 ARG A O 1
ATOM 1169 N N . LYS A 1 151 ? 16.075 4.892 -19.957 1.00 91.50 151 LYS A N 1
ATOM 1170 C CA . LYS A 1 151 ? 16.295 3.476 -19.627 1.00 91.50 151 LYS A CA 1
ATOM 1171 C C . LYS A 1 151 ? 16.583 2.707 -20.910 1.00 91.50 151 LYS A C 1
ATOM 1173 O O . LYS A 1 151 ? 15.957 2.948 -21.941 1.00 91.50 151 LYS A O 1
ATOM 1178 N N . LYS A 1 152 ? 17.564 1.806 -20.846 1.00 92.69 152 LYS A N 1
ATOM 1179 C CA . LYS A 1 152 ? 17.838 0.865 -21.931 1.00 92.69 152 LYS A CA 1
ATOM 1180 C C . LYS A 1 152 ? 17.051 -0.416 -21.687 1.00 92.69 152 LYS A C 1
ATOM 1182 O O . LYS A 1 152 ? 17.086 -0.947 -20.579 1.00 92.69 152 LYS A O 1
ATOM 1187 N N . PHE A 1 153 ? 16.357 -0.889 -22.709 1.00 90.94 153 PHE A N 1
ATOM 1188 C CA . PHE A 1 153 ? 15.559 -2.106 -22.665 1.00 90.94 153 PHE A CA 1
ATOM 1189 C C . PHE A 1 153 ? 16.302 -3.257 -23.321 1.00 90.94 153 PHE A C 1
ATOM 1191 O O . PHE A 1 153 ? 17.044 -3.063 -24.281 1.00 90.94 153 PHE A O 1
ATOM 1198 N N . TYR A 1 154 ? 16.116 -4.462 -22.791 1.00 90.44 154 TYR A N 1
ATOM 1199 C CA . TYR A 1 154 ? 16.687 -5.652 -23.399 1.00 90.44 154 TYR A CA 1
ATOM 1200 C C . TYR A 1 154 ? 15.987 -5.935 -24.733 1.00 90.44 154 TYR A C 1
ATOM 1202 O O . TYR A 1 154 ? 14.760 -5.976 -24.798 1.00 90.44 154 TYR A O 1
ATOM 1210 N N . ALA A 1 155 ? 16.767 -6.118 -25.795 1.00 91.12 155 ALA A N 1
ATOM 1211 C CA . ALA A 1 155 ? 16.275 -6.492 -27.112 1.00 91.12 155 ALA A CA 1
ATOM 1212 C C . ALA A 1 155 ? 17.344 -7.308 -27.838 1.00 91.12 155 ALA A C 1
ATOM 1214 O O . ALA A 1 155 ? 18.538 -7.068 -27.658 1.00 91.12 155 ALA A O 1
ATOM 1215 N N . ASN A 1 156 ? 16.920 -8.237 -28.692 1.00 91.19 156 ASN A N 1
ATOM 1216 C CA . ASN A 1 156 ? 17.831 -9.060 -29.483 1.00 91.19 156 ASN A CA 1
ATOM 1217 C C . ASN A 1 156 ? 18.380 -8.279 -30.697 1.00 91.19 156 ASN A C 1
ATOM 1219 O O . ASN A 1 156 ? 17.989 -8.520 -31.836 1.00 91.19 156 ASN A O 1
ATOM 1223 N N . ARG A 1 157 ? 19.220 -7.266 -30.445 1.00 91.50 157 ARG A N 1
ATOM 1224 C CA . ARG A 1 157 ? 19.894 -6.436 -31.460 1.00 91.50 157 ARG A CA 1
ATOM 1225 C C . ARG A 1 157 ? 21.173 -5.809 -30.887 1.00 91.50 157 ARG A C 1
ATOM 1227 O O . ARG A 1 157 ? 21.299 -5.690 -29.673 1.00 91.50 157 ARG A O 1
ATOM 1234 N N . LYS A 1 158 ? 22.107 -5.376 -31.750 1.00 87.19 158 LYS A N 1
ATOM 1235 C CA . LYS A 1 158 ? 23.426 -4.833 -31.338 1.00 87.19 158 LYS A CA 1
ATOM 1236 C C . LYS A 1 158 ? 23.335 -3.629 -30.391 1.00 87.19 158 LYS A C 1
ATOM 1238 O O . LYS A 1 158 ? 24.148 -3.511 -29.482 1.00 87.19 158 LYS A O 1
ATOM 1243 N N . GLU A 1 159 ? 22.349 -2.756 -30.587 1.00 88.56 159 GLU A N 1
ATOM 1244 C CA . GLU A 1 159 ? 22.138 -1.575 -29.746 1.00 88.56 159 GLU A CA 1
ATOM 1245 C C . GLU A 1 159 ? 20.817 -1.658 -28.990 1.00 88.56 159 GLU A C 1
ATOM 1247 O O . GLU A 1 159 ? 19.737 -1.662 -29.582 1.00 88.56 159 GLU A O 1
ATOM 1252 N N . LEU A 1 160 ? 20.886 -1.675 -27.661 1.00 92.75 160 LEU A N 1
ATOM 1253 C CA . LEU A 1 160 ? 19.689 -1.733 -26.829 1.00 92.75 160 LEU A CA 1
ATOM 1254 C C . LEU A 1 160 ? 18.799 -0.489 -27.034 1.00 92.75 160 LEU A C 1
ATOM 1256 O O . LEU A 1 160 ? 19.317 0.633 -26.998 1.00 92.75 160 LEU A O 1
ATOM 1260 N N . PRO A 1 161 ? 17.474 -0.656 -27.231 1.00 93.69 161 PRO A N 1
ATOM 1261 C CA . PRO A 1 161 ? 16.533 0.458 -27.289 1.00 93.69 161 PRO A CA 1
ATOM 1262 C C . PRO A 1 161 ? 16.652 1.331 -26.052 1.00 93.69 161 PRO A C 1
ATOM 1264 O O . PRO A 1 161 ? 16.705 0.832 -24.933 1.00 93.69 161 PRO A O 1
ATOM 1267 N N . SER A 1 162 ? 16.734 2.638 -26.279 1.00 94.94 162 SER A N 1
ATOM 1268 C CA . SER A 1 162 ? 16.928 3.655 -25.256 1.00 94.94 162 SER A CA 1
ATOM 1269 C C . SER A 1 162 ? 15.726 4.582 -25.280 1.00 94.94 162 SER A C 1
ATOM 1271 O O . SER A 1 162 ? 15.578 5.378 -26.206 1.00 94.94 162 SER A O 1
ATOM 1273 N N . GLU A 1 163 ? 14.878 4.470 -24.268 1.00 94.56 163 GLU A N 1
ATOM 1274 C CA . GLU A 1 163 ? 13.614 5.198 -24.188 1.00 94.56 163 GLU A CA 1
ATOM 1275 C C . GLU A 1 163 ? 13.579 6.075 -22.940 1.00 94.56 163 GLU A C 1
ATOM 1277 O O . GLU A 1 163 ? 14.296 5.828 -21.966 1.00 94.56 163 GLU A O 1
ATOM 1282 N N . ILE A 1 164 ? 12.752 7.118 -22.976 1.00 95.38 164 ILE A N 1
ATOM 1283 C CA . ILE A 1 164 ? 12.441 7.939 -21.806 1.00 95.38 164 ILE A CA 1
ATOM 1284 C C . ILE A 1 164 ? 11.189 7.348 -21.169 1.00 95.38 164 ILE A C 1
ATOM 1286 O O . ILE A 1 164 ? 10.138 7.287 -21.798 1.00 95.38 164 ILE A O 1
ATOM 1290 N N . VAL A 1 165 ? 11.316 6.903 -19.925 1.00 93.88 165 VAL A N 1
ATOM 1291 C CA . VAL A 1 165 ? 10.249 6.232 -19.179 1.00 93.88 165 VAL A CA 1
ATOM 1292 C C . VAL A 1 165 ? 10.049 6.899 -17.834 1.00 93.88 165 VAL A C 1
ATOM 1294 O O . VAL A 1 165 ? 10.948 7.580 -17.343 1.00 93.88 165 VAL A O 1
ATOM 1297 N N . SER A 1 166 ? 8.881 6.708 -17.222 1.00 94.88 166 SER A N 1
ATOM 1298 C CA . SER A 1 166 ? 8.663 7.183 -15.854 1.00 94.88 166 SER A CA 1
ATOM 1299 C C . SER A 1 166 ? 9.686 6.551 -14.909 1.00 94.88 166 SER A C 1
ATOM 1301 O O . SER A 1 166 ? 10.009 5.369 -15.039 1.00 94.88 166 SER A O 1
ATOM 1303 N N . GLU A 1 167 ?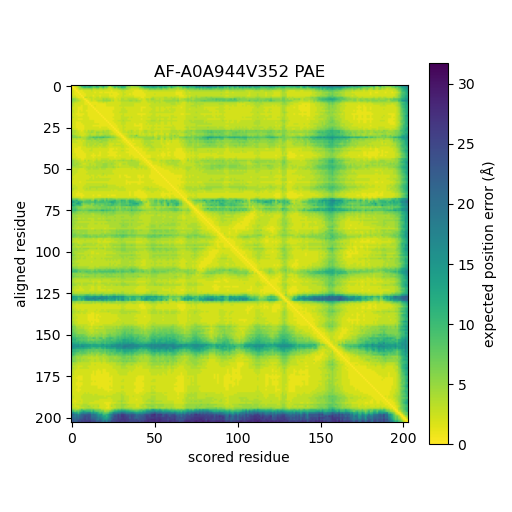 10.195 7.337 -13.959 1.00 95.06 167 GLU A N 1
ATOM 1304 C CA . GLU A 1 167 ? 11.079 6.810 -12.914 1.00 95.06 167 GLU A CA 1
ATOM 1305 C C . GLU A 1 167 ? 10.367 5.771 -12.049 1.00 95.06 167 GLU A C 1
ATOM 1307 O O . GLU A 1 167 ? 10.979 4.800 -11.621 1.00 95.06 167 GLU A O 1
ATOM 1312 N N . VAL A 1 168 ? 9.065 5.947 -11.831 1.00 96.31 168 VAL A N 1
ATOM 1313 C CA . VAL A 1 168 ? 8.281 5.122 -10.920 1.00 96.31 168 VAL A CA 1
ATOM 1314 C C . VAL A 1 168 ? 7.500 4.058 -11.686 1.00 96.31 168 VAL A C 1
ATOM 1316 O O . VAL A 1 168 ? 6.755 4.341 -12.627 1.00 96.31 168 VAL A O 1
ATOM 1319 N N . SER A 1 169 ? 7.583 2.812 -11.224 1.00 95.38 169 SER A N 1
ATOM 1320 C CA . SER A 1 169 ? 6.789 1.689 -11.725 1.00 95.38 169 SER A CA 1
ATOM 1321 C C . SER A 1 169 ? 5.337 1.760 -11.227 1.00 95.38 169 SER A C 1
ATOM 1323 O O . SER A 1 169 ? 4.912 0.951 -10.402 1.00 95.38 169 SER A O 1
ATOM 1325 N N . LYS A 1 170 ? 4.538 2.707 -11.741 1.00 95.31 170 LYS A N 1
ATOM 1326 C CA . LYS A 1 170 ? 3.147 2.951 -11.291 1.00 95.31 170 LYS A CA 1
ATOM 1327 C C . LYS A 1 170 ? 2.256 1.703 -11.341 1.00 95.31 170 LYS A C 1
ATOM 1329 O O . LYS A 1 170 ? 1.473 1.464 -10.426 1.00 95.31 170 LYS A O 1
ATOM 1334 N N . GLY A 1 171 ? 2.425 0.860 -12.363 1.00 95.31 171 GLY A N 1
ATOM 1335 C CA . GLY A 1 171 ? 1.709 -0.417 -12.463 1.00 95.31 171 GLY A CA 1
ATOM 1336 C C . GLY A 1 171 ? 2.047 -1.395 -11.329 1.00 95.31 171 GLY A C 1
ATOM 1337 O O . GLY A 1 171 ? 1.158 -2.083 -10.832 1.00 95.31 171 GLY A O 1
ATOM 1338 N N . LYS A 1 172 ? 3.308 -1.418 -10.876 1.00 96.50 172 LYS A N 1
ATOM 1339 C CA . LYS A 1 172 ? 3.749 -2.241 -9.741 1.00 96.50 172 LYS A CA 1
ATOM 1340 C C . LYS A 1 172 ? 3.252 -1.674 -8.417 1.00 96.50 172 LYS A C 1
ATOM 1342 O O . LYS A 1 172 ? 2.779 -2.445 -7.595 1.00 96.50 172 LYS A O 1
ATOM 1347 N N . LEU A 1 173 ? 3.264 -0.351 -8.242 1.00 96.62 173 LEU A N 1
ATOM 1348 C CA . LEU A 1 173 ? 2.672 0.294 -7.065 1.00 96.62 173 LEU A CA 1
ATOM 1349 C C . LEU A 1 173 ? 1.189 -0.032 -6.911 1.00 96.62 173 LEU A C 1
ATOM 1351 O O . LEU A 1 173 ? 0.767 -0.428 -5.829 1.00 96.62 173 LEU A O 1
ATOM 1355 N N . ARG A 1 174 ? 0.418 0.061 -8.003 1.00 96.81 174 ARG A N 1
ATOM 1356 C CA . ARG A 1 174 ? -0.990 -0.354 -8.010 1.00 96.81 174 ARG A CA 1
ATOM 1357 C C . ARG A 1 174 ? -1.140 -1.801 -7.539 1.00 96.81 174 ARG A C 1
ATOM 1359 O O . ARG A 1 174 ? -1.960 -2.060 -6.667 1.00 96.81 174 ARG A O 1
ATOM 1366 N N . LYS A 1 175 ? -0.319 -2.720 -8.066 1.00 97.19 175 LYS A N 1
ATOM 1367 C CA . LYS A 1 175 ? -0.375 -4.138 -7.688 1.00 97.19 175 LYS A CA 1
ATOM 1368 C C . LYS A 1 175 ? 0.050 -4.380 -6.234 1.00 97.19 175 LYS A C 1
ATOM 1370 O O . LYS A 1 175 ? -0.536 -5.233 -5.584 1.00 97.19 175 LYS A O 1
ATOM 1375 N N . ILE A 1 176 ? 1.011 -3.622 -5.696 1.00 97.81 176 ILE A N 1
ATOM 1376 C CA . ILE A 1 176 ? 1.371 -3.699 -4.269 1.00 97.81 176 ILE A CA 1
ATOM 1377 C C . ILE A 1 176 ? 0.177 -3.299 -3.398 1.00 97.81 176 ILE A C 1
ATOM 1379 O O . ILE A 1 176 ? -0.142 -4.010 -2.452 1.00 97.81 176 ILE A O 1
ATOM 1383 N N . VAL A 1 177 ? -0.504 -2.195 -3.722 1.00 97.69 177 VAL A N 1
ATOM 1384 C CA . VAL A 1 177 ? -1.689 -1.757 -2.965 1.00 97.69 177 VAL A CA 1
ATOM 1385 C C . VAL A 1 177 ? -2.823 -2.776 -3.074 1.00 97.69 177 VAL A C 1
ATOM 1387 O O . VAL A 1 177 ? -3.448 -3.094 -2.071 1.00 97.69 177 VAL A O 1
ATOM 1390 N N . GLU A 1 178 ? -3.062 -3.322 -4.264 1.00 97.81 178 GLU A N 1
ATOM 1391 C CA . GLU A 1 178 ? -4.056 -4.375 -4.495 1.00 97.81 178 GLU A CA 1
ATOM 1392 C C . GLU A 1 178 ? -3.795 -5.609 -3.618 1.00 97.81 178 GLU A C 1
ATOM 1394 O O . GLU A 1 178 ? -4.671 -6.001 -2.855 1.00 97.81 178 GLU A O 1
ATOM 1399 N N . ILE A 1 179 ? -2.569 -6.149 -3.639 1.00 97.75 179 ILE A N 1
ATOM 1400 C CA . ILE A 1 179 ? -2.177 -7.300 -2.808 1.00 97.75 179 ILE A CA 1
ATOM 1401 C C . ILE A 1 179 ? -2.274 -6.964 -1.317 1.00 97.75 179 ILE A C 1
ATOM 1403 O O . ILE A 1 179 ? -2.683 -7.804 -0.524 1.00 97.75 179 ILE A O 1
ATOM 1407 N N . ALA A 1 180 ? -1.899 -5.748 -0.910 1.00 97.56 180 ALA A N 1
ATOM 1408 C CA . ALA A 1 180 ? -2.007 -5.325 0.483 1.00 97.56 180 ALA A CA 1
ATOM 1409 C C . ALA A 1 180 ? -3.467 -5.313 0.958 1.00 97.56 180 ALA A C 1
ATOM 1411 O O . ALA A 1 180 ? -3.760 -5.791 2.052 1.00 97.56 180 ALA A O 1
ATOM 1412 N N . LEU A 1 181 ? -4.385 -4.804 0.133 1.00 97.69 181 LEU A N 1
ATOM 1413 C CA . LEU A 1 181 ? -5.814 -4.816 0.435 1.00 97.69 181 LEU A CA 1
ATOM 1414 C C . LEU A 1 181 ? -6.365 -6.243 0.466 1.00 97.69 181 LEU A C 1
ATOM 1416 O O . LEU A 1 181 ? -7.071 -6.584 1.410 1.00 97.69 181 LEU A O 1
ATOM 1420 N N . GLU A 1 182 ? -6.016 -7.074 -0.514 1.00 97.31 182 GLU A N 1
ATOM 1421 C CA . GLU A 1 182 ? -6.405 -8.485 -0.569 1.00 97.31 182 GLU A CA 1
ATOM 1422 C C . GLU A 1 182 ? -5.928 -9.248 0.675 1.00 97.31 182 GLU A C 1
ATOM 1424 O O . GLU A 1 182 ? -6.717 -9.906 1.350 1.00 97.31 182 GLU A O 1
ATOM 1429 N N . TYR A 1 183 ? -4.656 -9.079 1.044 1.00 96.38 183 TYR A N 1
ATOM 1430 C CA . TYR A 1 183 ? -4.065 -9.666 2.244 1.00 96.38 183 TYR A CA 1
ATOM 1431 C C . TYR A 1 183 ? -4.837 -9.280 3.512 1.00 96.38 183 TYR A C 1
ATOM 1433 O O . TYR A 1 183 ? -5.132 -10.139 4.343 1.00 96.38 183 TYR A O 1
ATOM 1441 N N . LEU A 1 184 ? -5.195 -8.001 3.656 1.00 96.44 184 LEU A N 1
ATOM 1442 C CA . LEU A 1 184 ? -5.956 -7.508 4.805 1.00 96.44 184 LEU A CA 1
ATOM 1443 C C . LEU A 1 184 ? -7.401 -8.034 4.833 1.00 96.44 184 LEU A C 1
ATOM 1445 O O . LEU A 1 184 ? -7.914 -8.316 5.912 1.00 96.44 184 LEU A O 1
ATOM 1449 N N . HIS A 1 185 ? -8.043 -8.214 3.674 1.00 95.94 185 HIS A N 1
ATOM 1450 C CA . HIS A 1 185 ? -9.369 -8.837 3.600 1.00 95.94 185 HIS A CA 1
ATOM 1451 C C . HIS A 1 185 ? -9.306 -10.307 4.021 1.00 95.94 185 HIS A C 1
ATOM 1453 O O . HIS A 1 185 ? -10.072 -10.724 4.887 1.00 95.94 185 HIS A O 1
ATOM 1459 N N . HIS A 1 186 ? -8.343 -11.069 3.497 1.00 94.44 186 HIS A N 1
ATOM 1460 C CA . HIS A 1 186 ? -8.162 -12.474 3.865 1.00 94.44 186 HIS A CA 1
ATOM 1461 C C . HIS A 1 186 ? -7.811 -12.655 5.345 1.00 94.44 186 HIS A C 1
ATOM 1463 O O . HIS A 1 186 ? -8.258 -13.614 5.960 1.00 94.44 186 HIS A O 1
ATOM 1469 N N . LYS A 1 187 ? -7.078 -11.717 5.959 1.00 92.69 187 LYS A N 1
ATOM 1470 C CA . LYS A 1 187 ? -6.829 -11.726 7.412 1.00 92.69 187 LYS A CA 1
ATOM 1471 C C . LYS A 1 187 ? -8.095 -11.600 8.263 1.00 92.69 187 LYS A C 1
ATOM 1473 O O . LYS A 1 187 ? -8.064 -11.987 9.425 1.00 92.69 187 LYS A O 1
ATOM 1478 N N . ARG A 1 188 ? -9.175 -11.065 7.695 1.00 92.88 188 ARG A N 1
ATOM 1479 C CA . ARG A 1 188 ? -10.498 -10.953 8.321 1.00 92.88 188 ARG A CA 1
ATOM 1480 C C . ARG A 1 188 ? -11.483 -12.022 7.825 1.00 92.88 188 ARG A C 1
ATOM 1482 O O . ARG A 1 188 ? -12.677 -11.878 8.067 1.00 92.88 188 ARG A O 1
ATOM 1489 N N . ASP A 1 189 ? -11.011 -13.026 7.083 1.00 93.81 189 ASP A N 1
ATOM 1490 C CA . ASP A 1 189 ? -11.847 -14.014 6.388 1.00 93.81 189 ASP A CA 1
ATOM 1491 C C . ASP A 1 189 ? -12.902 -13.372 5.460 1.00 93.81 189 ASP A C 1
ATOM 1493 O O . ASP A 1 189 ? -14.020 -13.866 5.303 1.00 93.81 189 ASP A O 1
ATOM 1497 N N . LEU A 1 190 ? -12.548 -12.246 4.826 1.00 95.50 190 LEU A N 1
ATOM 1498 C CA . LEU A 1 190 ? -13.403 -11.527 3.879 1.00 95.50 190 LEU A CA 1
ATOM 1499 C C . LEU A 1 190 ? -12.947 -11.733 2.436 1.00 95.50 190 LEU A C 1
ATOM 1501 O O . LEU A 1 190 ? -11.743 -11.764 2.169 1.00 95.50 190 LEU A O 1
ATOM 1505 N N . PRO A 1 191 ? -13.883 -11.782 1.472 1.00 95.81 191 PRO A N 1
ATOM 1506 C CA . PRO A 1 191 ? -13.524 -11.767 0.065 1.00 95.81 191 PRO A CA 1
ATOM 1507 C C . PRO A 1 191 ? -13.008 -10.382 -0.342 1.00 95.81 191 PRO A C 1
ATOM 1509 O O . PRO A 1 191 ? -13.576 -9.350 0.030 1.00 95.81 191 PRO A O 1
ATOM 1512 N N . PHE A 1 192 ? -11.965 -10.354 -1.168 1.00 96.19 192 PHE A N 1
ATOM 1513 C CA . PHE A 1 192 ? -11.515 -9.135 -1.829 1.00 96.19 192 PHE A CA 1
ATOM 1514 C C . PHE A 1 192 ? -12.299 -8.923 -3.129 1.00 96.19 192 PHE A C 1
ATOM 1516 O O . PHE A 1 192 ? -12.144 -9.671 -4.092 1.00 96.19 192 PHE A O 1
ATOM 1523 N N . VAL A 1 193 ? -13.173 -7.912 -3.152 1.00 94.06 193 VAL A N 1
ATOM 1524 C CA . VAL A 1 193 ? -14.059 -7.630 -4.292 1.00 94.06 193 VAL A CA 1
ATOM 1525 C C . VAL A 1 193 ? -13.613 -6.361 -5.008 1.00 94.06 193 VAL A C 1
ATOM 1527 O O . VAL A 1 193 ? -13.528 -5.286 -4.413 1.00 94.06 193 VAL A O 1
ATOM 1530 N N . HIS A 1 194 ? -13.387 -6.475 -6.313 1.00 93.75 194 HIS A N 1
ATOM 1531 C CA . HIS A 1 194 ? -13.067 -5.355 -7.187 1.00 93.75 194 HIS A CA 1
ATOM 1532 C C . HIS A 1 194 ? -13.670 -5.561 -8.582 1.00 93.75 194 HIS A C 1
ATOM 1534 O O . HIS A 1 194 ? -14.040 -6.673 -8.963 1.00 93.75 194 HIS A O 1
ATOM 1540 N N . LEU A 1 195 ? -13.789 -4.480 -9.354 1.00 91.19 195 LEU A N 1
ATOM 1541 C CA . LEU A 1 195 ? -14.241 -4.547 -10.741 1.00 91.19 195 LEU A CA 1
ATOM 1542 C C . LEU A 1 195 ? -13.256 -5.354 -11.593 1.00 91.19 195 LEU A C 1
ATOM 1544 O O . LEU A 1 195 ? -12.035 -5.230 -11.455 1.00 91.19 195 LEU A O 1
ATOM 1548 N N . TRP A 1 196 ? -13.795 -6.135 -12.526 1.00 84.38 196 TRP A N 1
ATOM 1549 C CA . TRP A 1 196 ? -12.986 -6.833 -13.518 1.00 84.38 196 TRP A CA 1
ATOM 1550 C C . TRP A 1 196 ? -12.247 -5.809 -14.391 1.00 84.38 196 TRP A C 1
ATOM 1552 O O . TRP A 1 196 ? -12.843 -4.908 -14.974 1.00 84.38 196 TRP A O 1
ATOM 1562 N N . HIS A 1 197 ? -10.929 -5.962 -14.508 1.00 74.25 197 HIS A N 1
ATOM 1563 C CA . HIS A 1 197 ? -10.055 -5.120 -15.331 1.00 74.25 197 HIS A CA 1
ATOM 1564 C C . HIS A 1 197 ? -10.231 -5.240 -16.859 1.00 74.25 197 HIS A C 1
ATOM 1566 O O . HIS A 1 197 ? -9.542 -4.536 -17.594 1.00 74.25 197 HIS A O 1
ATOM 1572 N N . GLN A 1 198 ? -11.091 -6.129 -17.356 1.00 70.31 198 GLN A N 1
ATOM 1573 C CA . GLN A 1 198 ? -11.194 -6.479 -18.770 1.00 70.31 198 GLN A CA 1
ATOM 1574 C C . GLN A 1 198 ? -12.672 -6.404 -19.170 1.00 70.31 198 GLN A C 1
ATOM 1576 O O . GLN A 1 198 ? -13.478 -7.141 -18.602 1.00 70.31 198 GLN A O 1
ATOM 1581 N N . PRO A 1 199 ? -13.063 -5.501 -20.085 1.00 59.16 199 PRO A N 1
ATOM 1582 C CA . PRO A 1 199 ? -14.435 -5.469 -20.561 1.00 59.16 199 PRO A CA 1
ATOM 1583 C C . PRO A 1 199 ? -14.733 -6.733 -21.373 1.00 59.16 199 PRO A C 1
ATOM 1585 O O . PRO A 1 199 ? -13.849 -7.283 -22.038 1.00 59.16 199 PRO A O 1
ATOM 1588 N N . TYR A 1 200 ? -15.991 -7.172 -21.320 1.00 56.06 200 TYR A N 1
ATOM 1589 C CA . TYR A 1 200 ? -16.541 -8.127 -22.274 1.00 56.06 200 TYR A CA 1
ATOM 1590 C C . TYR A 1 200 ? -16.243 -7.614 -23.687 1.00 56.06 200 TYR A C 1
ATOM 1592 O O . TYR A 1 200 ? -16.611 -6.493 -24.039 1.00 56.06 200 TYR A O 1
ATOM 1600 N N . VAL A 1 201 ? -15.529 -8.412 -24.477 1.00 59.12 201 VAL A N 1
ATOM 1601 C CA . VAL A 1 201 ? -15.474 -8.205 -25.921 1.00 59.12 201 VAL A CA 1
ATOM 1602 C C . VAL A 1 201 ? -16.780 -8.787 -26.439 1.00 59.12 201 VAL A C 1
ATOM 1604 O O . VAL A 1 201 ? -16.894 -10.010 -26.540 1.00 59.12 201 VAL A O 1
ATOM 1607 N N . ASP A 1 202 ? -17.775 -7.936 -26.690 1.00 56.62 202 ASP A N 1
ATOM 1608 C CA . ASP A 1 202 ? -18.911 -8.332 -27.520 1.00 56.62 202 ASP A CA 1
ATOM 1609 C C . ASP A 1 202 ? -18.327 -8.806 -28.859 1.00 56.62 202 ASP A C 1
ATOM 1611 O O . ASP A 1 202 ? -17.621 -8.057 -29.540 1.00 56.62 202 ASP A O 1
ATOM 1615 N N . LYS A 1 203 ? -18.504 -10.097 -29.150 1.00 50.03 203 LYS A N 1
ATOM 1616 C CA . LYS A 1 203 ? -18.116 -10.706 -30.425 1.00 50.03 203 LYS A CA 1
ATOM 1617 C C . LYS A 1 203 ? -19.148 -10.399 -31.494 1.00 50.03 203 LYS A C 1
ATOM 1619 O O . LYS A 1 203 ? -20.351 -10.488 -31.169 1.00 50.03 203 LYS A O 1
#

Solvent-accessible surface area (backbone atoms only — not comparable to full-atom values): 11140 Å² total; per-residue (Å²): 120,37,78,28,3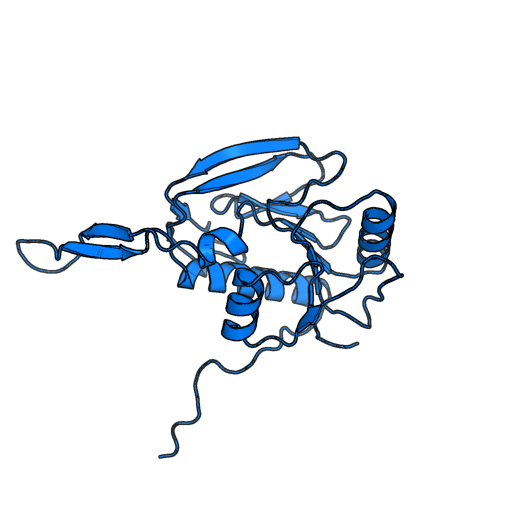1,28,24,55,66,74,45,70,30,50,52,51,42,44,57,75,55,31,46,54,66,48,76,39,70,58,89,46,87,56,55,45,48,63,25,44,31,40,36,40,57,52,64,72,55,72,69,37,46,50,32,54,49,52,20,19,69,69,65,15,21,36,40,35,30,38,60,36,71,60,86,92,51,45,70,48,79,45,79,38,57,62,37,31,41,34,81,96,30,95,52,34,88,57,40,74,31,37,52,65,39,70,29,38,36,79,48,47,93,71,50,43,73,62,26,78,48,55,45,29,32,29,32,84,84,36,49,30,38,38,41,22,41,51,62,40,60,55,58,67,55,80,57,65,40,80,46,73,44,93,56,102,55,98,69,55,53,72,45,81,39,65,50,43,37,54,73,45,53,45,49,50,52,49,48,52,51,39,53,41,22,51,75,62,79,38,84,72,70,56,49,77,94,66,78,84,77,84,127

Mean predicted aligned error: 4.81 Å

Foldseek 3Di:
DDAEEEEADCFPLNVVLCVLQFGHYDYDHLPDADACVNYQEYEYQAEDDPSSVVSLQVNLQNVHAYEYEQNYDDPPKDWDKDFDQKFAFDPPALLNVLGIWGQRGIWIQIDDPQWDQRTPRQSWIDGPNRLYIYGRHRSNVSSVDPDWDWDFDDDPDPGTDIDIGGSGPNVSSSVVVLSRSCSSCVSSVHHDDGDDNDDDPPD

pLDDT: mean 91.87, std 7.84, range [50.03, 97.81]

Nearest PDB structures (foldseek):
  6tvk-assembly1_AAA  TM=5.416E-01  e=2.867E-05  Paenibacillus thiaminolyticus
  5e9a-assembly1_A  TM=5.447E-01  e=4.663E-05  Rahnella sp. R3
  4oif-assembly1_C  TM=4.830E-01  e=2.890E-04  Geobacillus stearothermophilus
  5dfa-assembly1_B  TM=4.805E-01  e=1.036E-03  Geobacillus stearothermophilus
  4xjy-assembly2_C  TM=6.802E-01  e=1.439E+00  Pseudomonas aeruginosa PAO1